Protein AF-A0A150G9S5-F1 (afdb_monomer)

Sequence (197 aa):
MSRWSVSALLDATRGWSPTMFAAVSNDWRLDKVARLLEARGPSFTVRCCGEWEPEYLQVLLPELDPGIVRRVLGALYFETDDKYLSPWDCRCILEAFRPRACTRLLRHFDAKEVARVMQAGPADDDDDEEGDEEAGIAGRGARNNDEDGEDEEDEDEEGDEDEEDSLDGFIVYGDEEEEEGEVGEEEEYSSEDDDDD

Secondary structure (DSSP, 8-state):
-----HHHHHHHHTT--HHHHHHHHTTS-HHHHHHHHHHH-HHHHHHHHTTS-HHHHHHHGGGS-HHHHHHHHIIIIIT-SS-SS-HHHHHHHHHTS-HHHHHHHHTTS-HHHHHHHHHPPP---------------------------------------------------------------------------

Radius of gyration: 29.48 Å; Cα contacts (8 Å, |Δi|>4): 117; chains: 1; bounding box: 90×74×71 Å

pLDDT: mean 77.43, std 20.95, range [39.38, 97.56]

Solvent-accessible surface area (backbone atoms only — not comparable to full-atom values): 13193 Å² total; per-residue (Å²): 129,85,83,77,50,69,68,59,49,49,64,74,45,63,90,55,50,40,66,59,44,37,74,66,49,70,85,49,61,60,77,56,52,30,55,51,35,60,76,65,28,55,76,49,35,41,54,23,54,75,70,50,60,65,74,59,47,43,63,44,45,69,67,39,60,64,74,45,38,37,53,34,49,29,62,34,34,79,73,36,91,74,53,75,48,53,47,38,52,53,31,57,33,43,68,71,41,58,70,74,55,37,53,62,55,50,69,85,52,61,68,69,60,50,51,49,21,75,67,42,58,80,84,73,87,72,80,74,78,81,84,88,76,76,85,88,77,92,79,90,77,90,81,87,79,91,77,89,79,81,86,83,87,83,87,80,76,90,83,76,88,85,78,87,86,75,80,86,82,84,81,77,75,80,88,80,82,88,80,90,79,77,86,80,79,88,80,82,85,79,79,82,87,81,90,82,136

Mean predicted aligned error: 17.34 Å

Nearest PDB structures (foldseek):
  5x9g-assembly1_A  TM=5.933E-01  e=8.525E-03  Thermus thermophilus HB8
  8gps-assembly1_A-2  TM=5.796E-01  e=2.268E-02  Chryseobacterium hispalense
  8gpv-assembly1_A-2  TM=5.014E-01  e=1.865E-02  Clostridiales bacterium
  6zqb-assembly1_UE  TM=3.802E-01  e=5.178E+00  Saccharomyces cerevisiae S288C

Foldseek 3Di:
DDDDDLVNVCVVCVPPALLRCLVPCLPPDLLSNQVSLVVVDQVSNLSNLLNDDLVSCLVNLLSHDLVSSLSNCCSQDQVDPNRNDDLQSVLSSLVSDDPVSSCVSCVPGDPVSVVSSVPDDPPPPPPVPDDPDDDDDDDDDDDDDDDDDDDDDDDDDDDDDDDDPDDDDPDDDDDDDDDDPDDDDDDPPDDDDDDDD

Organism: Gonium pectorale (NCBI:txid33097)

Structure (mmCIF, N/CA/C/O backbone):
data_AF-A0A150G9S5-F1
#
_entry.id   AF-A0A150G9S5-F1
#
loop_
_atom_site.group_PDB
_atom_site.id
_atom_site.type_symbol
_atom_site.label_atom_id
_atom_site.label_alt_id
_atom_site.label_comp_id
_atom_site.label_asym_id
_atom_site.label_entity_id
_atom_site.label_seq_id
_atom_site.pdbx_PDB_ins_code
_atom_site.Cartn_x
_atom_site.Cartn_y
_atom_site.Cartn_z
_atom_site.occupancy
_atom_site.B_iso_or_equiv
_atom_site.auth_seq_id
_atom_site.auth_comp_id
_atom_site.auth_asym_id
_atom_site.auth_atom_id
_atom_site.pdbx_PDB_model_num
ATOM 1 N N . MET A 1 1 ? -1.468 3.273 -29.247 1.00 48.84 1 MET A N 1
ATOM 2 C CA . MET A 1 1 ? -0.198 3.008 -28.537 1.00 48.84 1 MET A CA 1
ATOM 3 C C . MET A 1 1 ? -0.233 1.565 -28.073 1.00 48.84 1 MET A C 1
ATOM 5 O O . MET A 1 1 ? -1.202 1.188 -27.422 1.00 48.84 1 MET A O 1
ATOM 9 N N . SER A 1 2 ? 0.717 0.736 -28.509 1.00 53.06 2 SER A N 1
ATOM 10 C CA . SER A 1 2 ? 0.736 -0.699 -28.198 1.00 53.06 2 SER A CA 1
ATOM 11 C C . SER A 1 2 ? 0.629 -0.922 -26.690 1.00 53.06 2 SER A C 1
ATOM 13 O O . SER A 1 2 ? 1.283 -0.230 -25.915 1.00 53.06 2 SER A O 1
ATOM 15 N N . ARG A 1 3 ? -0.223 -1.855 -26.255 1.00 74.62 3 ARG A N 1
ATOM 16 C CA . ARG A 1 3 ? -0.317 -2.242 -24.844 1.00 74.62 3 ARG A CA 1
ATOM 17 C C . ARG A 1 3 ? 0.934 -3.047 -24.498 1.00 74.62 3 ARG A C 1
ATOM 19 O O . ARG A 1 3 ? 1.034 -4.201 -24.893 1.00 74.62 3 ARG A O 1
ATOM 26 N N . TRP A 1 4 ? 1.874 -2.447 -23.773 1.00 80.12 4 TRP A N 1
ATOM 27 C CA . TRP A 1 4 ? 3.019 -3.188 -23.239 1.00 80.12 4 TRP A CA 1
ATOM 28 C C . TRP A 1 4 ? 2.511 -4.222 -22.227 1.00 80.12 4 TRP A C 1
ATOM 30 O O . TRP A 1 4 ? 1.638 -3.895 -21.404 1.00 80.12 4 TRP A O 1
ATOM 40 N N . SER A 1 5 ? 3.011 -5.456 -22.334 1.00 87.81 5 SER A N 1
ATOM 41 C CA . SER A 1 5 ? 2.740 -6.527 -21.373 1.00 87.81 5 SER A CA 1
ATOM 42 C C . SER A 1 5 ? 3.401 -6.212 -20.028 1.00 87.81 5 SER A C 1
ATOM 44 O O . SER A 1 5 ? 4.323 -5.399 -19.959 1.00 87.81 5 SER A O 1
ATOM 46 N N . VAL A 1 6 ? 2.932 -6.852 -18.953 1.00 85.38 6 VAL A N 1
ATOM 47 C CA . VAL A 1 6 ? 3.540 -6.695 -17.620 1.00 85.38 6 VAL A CA 1
ATOM 48 C C . VAL A 1 6 ? 4.999 -7.155 -17.642 1.00 85.38 6 VAL A C 1
ATOM 50 O O . VAL A 1 6 ? 5.851 -6.437 -17.142 1.00 85.38 6 VAL A O 1
ATOM 53 N N . SER A 1 7 ? 5.311 -8.270 -18.310 1.00 90.00 7 SER A N 1
ATOM 54 C CA . SER A 1 7 ? 6.685 -8.775 -18.448 1.00 90.00 7 SER A CA 1
ATOM 55 C C . SER A 1 7 ? 7.617 -7.759 -19.116 1.00 90.00 7 SER A C 1
ATOM 57 O O . SER A 1 7 ? 8.674 -7.457 -18.579 1.00 90.00 7 SER A O 1
ATOM 59 N N . ALA A 1 8 ? 7.187 -7.143 -20.224 1.00 90.31 8 ALA A N 1
ATOM 60 C CA . ALA A 1 8 ? 7.990 -6.126 -20.905 1.00 90.31 8 ALA A CA 1
ATOM 61 C C . ALA A 1 8 ? 8.213 -4.876 -20.035 1.00 90.31 8 ALA A C 1
ATOM 63 O O . ALA A 1 8 ? 9.277 -4.265 -20.085 1.00 90.31 8 ALA A O 1
ATOM 64 N N . LEU A 1 9 ? 7.217 -4.493 -19.227 1.00 89.81 9 LEU A N 1
ATOM 65 C CA . LEU A 1 9 ? 7.348 -3.389 -18.274 1.00 89.81 9 LEU A CA 1
ATOM 66 C C . LEU A 1 9 ? 8.260 -3.751 -17.094 1.00 89.81 9 LEU A C 1
ATOM 68 O O . LEU A 1 9 ? 9.016 -2.895 -16.640 1.00 89.81 9 LEU A O 1
ATOM 72 N N . LEU A 1 10 ? 8.235 -4.995 -16.611 1.00 90.31 10 LEU A N 1
ATOM 73 C CA . LEU A 1 10 ? 9.157 -5.461 -15.570 1.00 90.31 10 LEU A CA 1
ATOM 74 C C . LEU A 1 10 ? 10.603 -5.411 -16.047 1.00 90.31 10 LEU A C 1
ATOM 76 O O . LEU A 1 10 ? 11.446 -4.876 -15.332 1.00 90.31 10 LEU A O 1
ATOM 80 N N . ASP A 1 11 ? 10.869 -5.886 -17.262 1.00 92.88 11 ASP A N 1
ATOM 81 C CA . ASP A 1 11 ? 12.207 -5.836 -17.849 1.00 92.88 11 ASP A CA 1
ATOM 82 C C . ASP A 1 11 ? 12.671 -4.391 -18.051 1.00 92.88 11 ASP A C 1
ATOM 84 O O . ASP A 1 11 ? 13.763 -4.020 -17.621 1.00 92.88 11 ASP A O 1
ATOM 88 N N . ALA A 1 12 ? 11.811 -3.539 -18.622 1.00 91.62 12 ALA A N 1
ATOM 89 C CA . ALA A 1 12 ? 12.126 -2.132 -18.864 1.00 91.62 12 ALA A CA 1
ATOM 90 C C . ALA A 1 12 ? 12.385 -1.345 -17.571 1.00 91.62 12 ALA A C 1
ATOM 92 O O . ALA A 1 12 ? 13.211 -0.434 -17.547 1.00 91.62 12 ALA A O 1
ATOM 93 N N . THR A 1 13 ? 11.693 -1.700 -16.489 1.00 93.94 13 THR A N 1
ATOM 94 C CA . THR A 1 13 ? 11.864 -1.042 -15.192 1.00 93.94 13 THR A CA 1
ATOM 95 C C . THR A 1 13 ? 12.909 -1.732 -14.326 1.00 93.94 13 THR A C 1
ATOM 97 O O . THR A 1 13 ? 13.148 -1.258 -13.219 1.00 93.94 13 THR A O 1
ATOM 100 N N . ARG A 1 14 ? 13.521 -2.859 -14.735 1.00 92.38 14 ARG A N 1
ATOM 101 C CA . ARG A 1 14 ? 14.276 -3.768 -13.841 1.00 92.38 14 ARG A CA 1
ATOM 102 C C . ARG A 1 14 ? 15.299 -3.050 -12.959 1.00 92.38 14 ARG A C 1
ATOM 104 O O . ARG A 1 14 ? 15.369 -3.350 -11.770 1.00 92.38 14 ARG A O 1
ATOM 111 N N . GLY A 1 15 ? 16.016 -2.077 -13.519 1.00 93.12 15 GLY A N 1
ATOM 112 C CA . GLY A 1 15 ? 17.026 -1.273 -12.820 1.00 93.12 15 GLY A CA 1
ATOM 113 C C . GLY A 1 15 ? 16.515 -0.020 -12.097 1.00 93.12 15 GLY A C 1
ATOM 114 O O . GLY A 1 15 ? 17.326 0.744 -11.586 1.00 93.12 15 GLY A O 1
ATOM 115 N N . TRP A 1 16 ? 15.208 0.239 -12.076 1.00 96.81 16 TRP A N 1
ATOM 116 C CA . TRP A 1 16 ? 14.644 1.425 -11.434 1.00 96.81 16 TRP A CA 1
ATOM 117 C C . TRP A 1 16 ? 14.637 1.271 -9.915 1.00 96.81 16 TRP A C 1
ATOM 119 O O . TRP A 1 16 ? 14.306 0.209 -9.380 1.00 96.81 16 TRP A O 1
ATOM 129 N N . SER A 1 17 ? 14.973 2.355 -9.218 1.00 96.56 17 SER A N 1
ATOM 130 C CA . SER A 1 17 ? 14.776 2.451 -7.773 1.00 96.56 17 SER A CA 1
ATOM 131 C C . SER A 1 17 ? 13.282 2.587 -7.434 1.00 96.56 17 SER A C 1
ATOM 133 O O . SER A 1 17 ? 12.502 2.998 -8.298 1.00 96.56 17 SER A O 1
ATOM 135 N N . PRO A 1 18 ? 12.871 2.295 -6.184 1.00 96.69 18 PRO A N 1
ATOM 136 C CA . PRO A 1 18 ? 11.498 2.523 -5.734 1.00 96.69 18 PRO A CA 1
ATOM 137 C C . PRO A 1 18 ? 11.023 3.964 -5.961 1.00 96.69 18 PRO A C 1
ATOM 139 O O . PRO A 1 18 ? 9.970 4.167 -6.549 1.00 96.69 18 PRO A O 1
ATOM 142 N N . THR A 1 19 ? 11.840 4.959 -5.607 1.00 96.75 19 THR A N 1
ATOM 143 C CA . THR A 1 19 ? 11.525 6.385 -5.791 1.00 96.75 19 THR A CA 1
ATOM 144 C C . THR A 1 19 ? 11.355 6.757 -7.268 1.00 96.75 19 THR A C 1
ATOM 146 O O . THR A 1 19 ? 10.402 7.438 -7.635 1.00 96.75 19 THR A O 1
ATOM 149 N N . MET A 1 20 ? 12.240 6.274 -8.153 1.00 96.81 20 MET A N 1
ATOM 150 C CA . MET A 1 20 ? 12.104 6.512 -9.598 1.00 96.81 20 MET A CA 1
ATOM 151 C C . MET A 1 20 ? 10.840 5.851 -10.152 1.00 96.81 20 MET A C 1
ATOM 153 O O . MET A 1 20 ? 10.135 6.452 -10.959 1.00 96.81 20 MET A O 1
ATOM 157 N N . PHE A 1 21 ? 10.552 4.620 -9.724 1.00 97.12 21 PHE A N 1
ATOM 158 C CA . PHE A 1 21 ? 9.334 3.925 -10.115 1.00 97.12 21 PHE A CA 1
ATOM 159 C C . PHE A 1 21 ? 8.096 4.692 -9.662 1.00 97.12 21 PHE A C 1
ATOM 161 O O . PHE A 1 21 ? 7.247 4.980 -10.500 1.00 97.12 21 PHE A O 1
ATOM 168 N N . ALA A 1 22 ? 8.045 5.099 -8.394 1.00 95.81 22 ALA A N 1
ATOM 169 C CA . ALA A 1 22 ? 6.935 5.851 -7.831 1.00 95.81 22 ALA A CA 1
ATOM 170 C C . ALA A 1 22 ? 6.664 7.154 -8.592 1.00 95.81 22 ALA A C 1
ATOM 172 O O . ALA A 1 22 ? 5.528 7.402 -9.001 1.00 95.81 22 ALA A O 1
ATOM 173 N N . ALA A 1 23 ? 7.713 7.928 -8.875 1.00 95.19 23 ALA A N 1
ATOM 174 C CA . ALA A 1 23 ? 7.598 9.187 -9.603 1.00 95.19 23 ALA A CA 1
ATOM 175 C C . ALA A 1 23 ? 7.036 9.017 -11.026 1.00 95.19 23 ALA A C 1
ATOM 177 O O . ALA A 1 23 ? 6.304 9.874 -11.511 1.00 95.19 23 ALA A O 1
ATOM 178 N N . VAL A 1 24 ? 7.378 7.922 -11.713 1.00 94.31 24 VAL A N 1
ATOM 179 C CA . VAL A 1 24 ? 7.009 7.721 -13.125 1.00 94.31 24 VAL A CA 1
ATOM 180 C C . VAL A 1 24 ? 5.707 6.936 -13.288 1.00 94.31 24 VAL A C 1
ATOM 182 O O . VAL A 1 24 ? 4.992 7.130 -14.273 1.00 94.31 24 VAL A O 1
ATOM 185 N N . SER A 1 25 ? 5.389 6.032 -12.362 1.00 93.19 25 SER A N 1
ATOM 186 C CA . SER A 1 25 ? 4.231 5.147 -12.490 1.00 93.19 25 SER A CA 1
ATOM 187 C C . SER A 1 25 ? 2.925 5.749 -11.975 1.00 93.19 25 SER A C 1
ATOM 189 O O . SER A 1 25 ? 1.898 5.087 -12.088 1.00 93.19 25 SER A O 1
ATOM 191 N N . ASN A 1 26 ? 2.944 6.964 -11.418 1.00 87.94 26 ASN A N 1
ATOM 192 C CA . ASN A 1 26 ? 1.752 7.613 -10.860 1.00 87.94 26 ASN A CA 1
ATOM 193 C C . ASN A 1 26 ? 0.644 7.818 -11.918 1.00 87.94 26 ASN A C 1
ATOM 195 O O . ASN A 1 26 ? -0.538 7.656 -11.642 1.00 87.94 26 ASN A O 1
ATOM 199 N N . ASP A 1 27 ? 1.036 8.062 -13.173 1.00 88.38 27 ASP A N 1
ATOM 200 C CA . ASP A 1 27 ? 0.107 8.243 -14.301 1.00 88.38 27 ASP A CA 1
ATOM 201 C C . ASP A 1 27 ? -0.250 6.930 -15.025 1.00 88.38 27 ASP A C 1
ATOM 203 O O . ASP A 1 27 ? -0.893 6.925 -16.084 1.00 88.38 27 ASP A O 1
ATOM 207 N N . TRP A 1 28 ? 0.229 5.784 -14.534 1.00 92.69 28 TRP A N 1
ATOM 208 C CA . TRP A 1 28 ? -0.018 4.498 -15.179 1.00 92.69 28 TRP A CA 1
ATOM 209 C C . TRP A 1 28 ? -1.362 3.922 -14.734 1.00 92.69 28 TRP A C 1
ATOM 211 O O . TRP A 1 28 ? -1.953 4.305 -13.732 1.00 92.69 28 TRP A O 1
ATOM 221 N N . ARG A 1 29 ? -1.877 2.951 -15.495 1.00 92.25 29 ARG A N 1
ATOM 222 C CA . ARG A 1 29 ? -3.107 2.260 -15.088 1.00 92.25 29 ARG A CA 1
ATOM 223 C C . ARG A 1 29 ? -2.850 1.457 -13.809 1.00 92.25 29 ARG A C 1
ATOM 225 O O . ARG A 1 29 ? -1.930 0.636 -13.800 1.00 92.25 29 ARG A O 1
ATOM 232 N N . LEU A 1 30 ? -3.707 1.640 -12.804 1.00 93.12 30 LEU A N 1
ATOM 233 C CA . LEU A 1 30 ? -3.612 0.995 -11.488 1.00 93.12 30 LEU A CA 1
ATOM 234 C C . LEU A 1 30 ? -3.436 -0.526 -11.576 1.00 93.12 30 LEU A C 1
ATOM 236 O O . LEU A 1 30 ? -2.516 -1.063 -10.972 1.00 93.12 30 LEU A O 1
ATOM 240 N N . ASP A 1 31 ? -4.214 -1.203 -12.431 1.00 93.25 31 ASP A N 1
ATOM 241 C CA . ASP A 1 31 ? -4.128 -2.659 -12.646 1.00 93.25 31 ASP A CA 1
ATOM 242 C C . ASP A 1 31 ? -2.728 -3.126 -13.074 1.00 93.25 31 ASP A C 1
ATOM 244 O O . ASP A 1 31 ? -2.297 -4.238 -12.766 1.00 93.25 31 ASP A O 1
ATOM 248 N N . LYS A 1 32 ? -2.001 -2.283 -13.812 1.00 92.62 32 LYS A N 1
ATOM 249 C CA . LYS A 1 32 ? -0.621 -2.569 -14.205 1.00 92.62 32 LYS A CA 1
ATOM 250 C C . LYS A 1 32 ? 0.354 -2.261 -13.084 1.00 92.62 32 LYS A C 1
ATOM 252 O O . LYS A 1 32 ? 1.262 -3.057 -12.875 1.00 92.62 32 LYS A O 1
ATOM 257 N N . VAL A 1 33 ? 0.184 -1.131 -12.401 1.00 95.75 33 VAL A N 1
ATOM 258 C CA . VAL A 1 33 ? 1.045 -0.743 -11.277 1.00 95.75 33 VAL A CA 1
ATOM 259 C C . VAL A 1 33 ? 0.983 -1.811 -10.190 1.00 95.75 33 VAL A C 1
ATOM 261 O O . VAL A 1 33 ? 2.030 -2.319 -9.801 1.00 95.75 33 VAL A O 1
ATOM 264 N N . ALA A 1 34 ? -0.218 -2.246 -9.807 1.00 95.94 34 ALA A N 1
ATOM 265 C CA . ALA A 1 34 ? -0.435 -3.298 -8.820 1.00 95.94 34 ALA A CA 1
ATOM 266 C C . ALA A 1 34 ? 0.338 -4.583 -9.161 1.00 95.94 34 ALA A C 1
ATOM 268 O O . ALA A 1 34 ? 1.186 -5.029 -8.392 1.00 95.94 34 ALA A O 1
ATOM 269 N N . ARG A 1 35 ? 0.163 -5.108 -10.380 1.00 95.00 35 ARG A N 1
ATOM 270 C CA . ARG A 1 35 ? 0.878 -6.313 -10.844 1.00 95.00 35 ARG A CA 1
ATOM 271 C C . ARG A 1 35 ? 2.396 -6.152 -10.876 1.00 95.00 35 ARG A C 1
ATOM 273 O O . ARG A 1 35 ? 3.126 -7.116 -10.657 1.00 95.00 35 ARG A O 1
ATOM 280 N N . LEU A 1 36 ? 2.887 -4.957 -11.208 1.00 95.62 36 LEU A N 1
ATOM 281 C CA . LEU A 1 36 ? 4.322 -4.676 -11.210 1.00 95.62 36 LEU A CA 1
ATOM 282 C C . LEU A 1 36 ? 4.879 -4.665 -9.786 1.00 95.62 36 LEU A C 1
ATOM 284 O O . LEU A 1 36 ? 5.926 -5.259 -9.549 1.00 95.62 36 LEU A O 1
ATOM 288 N N . LEU A 1 37 ? 4.172 -4.036 -8.848 1.00 96.69 37 LEU A N 1
ATOM 289 C CA . LEU A 1 37 ? 4.537 -4.012 -7.434 1.00 96.69 37 LEU A CA 1
ATOM 290 C C . LEU A 1 37 ? 4.551 -5.424 -6.838 1.00 96.69 37 LEU A C 1
ATOM 292 O O . LEU A 1 37 ? 5.543 -5.822 -6.228 1.00 96.69 37 LEU A O 1
ATOM 296 N N . GLU A 1 38 ? 3.520 -6.223 -7.115 1.00 95.31 38 GLU A N 1
ATOM 297 C CA . GLU A 1 38 ? 3.442 -7.629 -6.703 1.00 95.31 38 GLU A CA 1
ATOM 298 C C . GLU A 1 38 ? 4.631 -8.449 -7.209 1.00 95.31 38 GLU A C 1
ATOM 300 O O . GLU A 1 38 ? 5.280 -9.150 -6.432 1.00 95.31 38 GLU A O 1
ATOM 305 N N . ALA A 1 39 ? 4.974 -8.309 -8.492 1.00 94.62 39 ALA A N 1
ATOM 306 C CA . ALA A 1 39 ? 6.101 -9.018 -9.089 1.00 94.62 39 ALA A CA 1
ATOM 307 C C . ALA A 1 39 ? 7.468 -8.553 -8.551 1.00 94.62 39 ALA A C 1
ATOM 309 O O . ALA A 1 39 ? 8.420 -9.332 -8.525 1.00 94.62 39 ALA A O 1
ATOM 310 N N . ARG A 1 40 ? 7.586 -7.294 -8.111 1.00 94.50 40 ARG A N 1
ATOM 311 C CA . ARG A 1 40 ? 8.791 -6.763 -7.446 1.00 94.50 40 ARG A CA 1
ATOM 312 C C . ARG A 1 40 ? 8.894 -7.159 -5.984 1.00 94.50 40 ARG A C 1
ATOM 314 O O . ARG A 1 40 ? 9.982 -7.124 -5.407 1.00 94.50 40 ARG A O 1
ATOM 321 N N . GLY A 1 41 ? 7.769 -7.533 -5.400 1.00 94.50 41 GLY A N 1
ATOM 322 C CA . GLY A 1 41 ? 7.669 -8.019 -4.048 1.00 94.50 41 GLY A CA 1
ATOM 323 C C . GLY A 1 41 ? 7.480 -6.923 -2.997 1.00 94.50 41 GLY A C 1
ATOM 324 O O . GLY A 1 41 ? 7.494 -5.715 -3.276 1.00 94.50 41 GLY A O 1
ATOM 325 N N . PRO A 1 42 ? 7.297 -7.344 -1.736 1.00 94.94 42 PRO A N 1
ATOM 326 C CA . PRO A 1 42 ? 6.712 -6.476 -0.722 1.00 94.94 42 PRO A CA 1
ATOM 327 C C . PRO A 1 42 ? 7.643 -5.348 -0.262 1.00 94.94 42 PRO A C 1
ATOM 329 O O . PRO A 1 42 ? 7.187 -4.232 -0.050 1.00 94.94 42 PRO A O 1
ATOM 332 N N . SER A 1 43 ? 8.952 -5.599 -0.148 1.00 95.94 43 SER A N 1
ATOM 333 C CA . SER A 1 43 ? 9.918 -4.580 0.296 1.00 95.94 43 SER A CA 1
ATOM 334 C C . SER A 1 43 ? 10.065 -3.431 -0.702 1.00 95.94 43 SER A C 1
ATOM 336 O O . SER A 1 43 ? 10.220 -2.281 -0.299 1.00 95.94 43 SER A O 1
ATOM 338 N N . PHE A 1 44 ? 10.008 -3.734 -2.002 1.00 97.06 44 PHE A N 1
ATOM 339 C CA . PHE A 1 44 ? 9.996 -2.713 -3.049 1.00 97.06 44 PHE A CA 1
ATOM 340 C C . PHE A 1 44 ? 8.686 -1.921 -3.010 1.00 97.06 44 PHE A C 1
ATOM 342 O O . PHE A 1 44 ? 8.705 -0.694 -3.079 1.00 97.06 44 PHE A O 1
ATOM 349 N N . THR A 1 45 ? 7.569 -2.629 -2.829 1.00 97.56 45 THR A N 1
ATOM 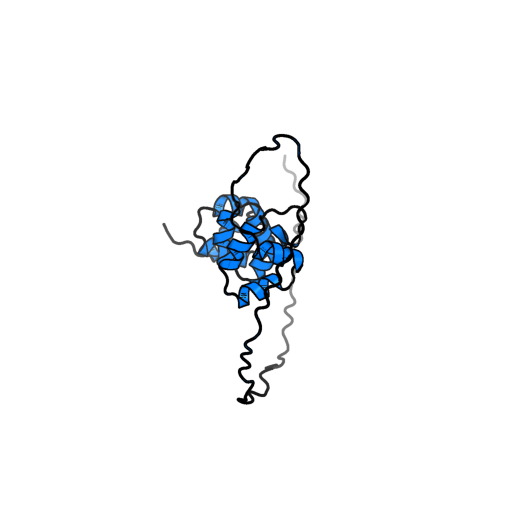350 C CA . THR A 1 45 ? 6.230 -2.036 -2.781 1.00 97.56 45 THR A CA 1
ATOM 351 C C . THR A 1 45 ? 6.078 -1.043 -1.638 1.00 97.56 45 THR A C 1
ATOM 353 O O . THR A 1 45 ? 5.698 0.092 -1.885 1.00 97.56 45 THR A O 1
ATOM 356 N N . VAL A 1 46 ? 6.464 -1.426 -0.418 1.00 97.25 46 VAL A N 1
ATOM 357 C CA . VAL A 1 46 ? 6.429 -0.543 0.760 1.00 97.25 46 VAL A CA 1
ATOM 358 C C . VAL A 1 46 ? 7.167 0.771 0.498 1.00 97.25 46 VAL A C 1
ATOM 360 O O . VAL A 1 46 ? 6.639 1.839 0.787 1.00 97.25 46 VAL A O 1
ATOM 363 N N . ARG A 1 47 ? 8.365 0.701 -0.096 1.00 96.81 47 ARG A N 1
ATOM 364 C CA . ARG A 1 47 ? 9.155 1.897 -0.411 1.00 96.81 47 ARG A CA 1
ATOM 365 C C . ARG A 1 47 ? 8.502 2.771 -1.474 1.00 96.81 47 ARG A C 1
ATOM 367 O O . ARG A 1 47 ? 8.590 3.978 -1.356 1.00 96.81 47 ARG A O 1
ATOM 374 N N . CYS A 1 48 ? 7.862 2.185 -2.486 1.00 96.94 48 CYS A N 1
ATOM 375 C CA . CYS A 1 48 ? 7.118 2.973 -3.474 1.00 96.94 48 CYS A CA 1
ATOM 376 C C . CYS A 1 48 ? 5.898 3.643 -2.840 1.00 96.94 48 CYS A C 1
ATOM 378 O O . CYS A 1 48 ? 5.636 4.806 -3.109 1.00 96.94 48 CYS A O 1
ATOM 380 N N . CYS A 1 49 ? 5.173 2.922 -1.981 1.00 96.81 49 CYS A N 1
ATOM 381 C CA . CYS A 1 49 ? 3.997 3.463 -1.314 1.00 96.81 49 CYS A CA 1
ATOM 382 C C . CYS A 1 49 ? 4.335 4.634 -0.386 1.00 96.81 49 CYS A C 1
ATOM 384 O O . CYS A 1 49 ? 3.534 5.548 -0.294 1.00 96.81 49 CYS A O 1
ATOM 386 N N . GLY A 1 50 ? 5.517 4.656 0.235 1.00 95.69 50 GLY A N 1
ATOM 387 C CA . GLY A 1 5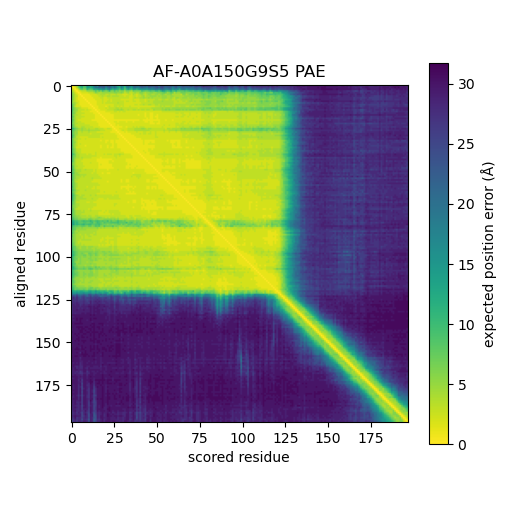0 ? 5.973 5.808 1.025 1.00 95.69 50 GLY A CA 1
ATOM 388 C C . GLY A 1 50 ? 6.302 7.071 0.212 1.00 95.69 50 GLY A C 1
ATOM 389 O O . GLY A 1 50 ? 6.651 8.085 0.804 1.00 95.69 50 GLY A O 1
ATOM 390 N N . GLU A 1 51 ? 6.226 7.016 -1.120 1.00 96.25 51 GLU A N 1
ATOM 391 C CA . GLU A 1 51 ? 6.503 8.143 -2.025 1.00 96.25 51 GLU A CA 1
ATOM 392 C C . GLU A 1 51 ? 5.219 8.694 -2.677 1.00 96.25 51 GLU A C 1
ATOM 394 O O . GLU A 1 51 ? 5.280 9.680 -3.411 1.00 96.25 51 GLU A O 1
ATOM 399 N N . TRP A 1 52 ? 4.066 8.046 -2.471 1.00 96.31 52 TRP A N 1
ATOM 400 C CA . TRP A 1 52 ? 2.790 8.439 -3.074 1.00 96.31 52 TRP A CA 1
ATOM 401 C C . TRP A 1 52 ? 1.821 8.988 -2.046 1.00 96.31 52 TRP A C 1
ATOM 403 O O . TRP A 1 52 ? 1.651 8.392 -0.989 1.00 96.31 52 TRP A O 1
ATOM 413 N N . GLU A 1 53 ? 1.095 10.029 -2.449 1.00 94.75 53 GLU A N 1
ATOM 414 C CA . GLU A 1 53 ? 0.049 10.653 -1.642 1.00 94.75 53 GLU A CA 1
ATOM 415 C C . GLU A 1 53 ? -0.960 9.625 -1.085 1.00 94.75 53 GLU A C 1
ATOM 417 O O . GLU A 1 53 ? -1.344 8.685 -1.805 1.00 94.75 53 GLU A O 1
ATOM 422 N N . PRO A 1 54 ? -1.428 9.796 0.166 1.00 94.62 54 PRO A N 1
ATOM 423 C CA . PRO A 1 54 ? -2.375 8.885 0.805 1.00 94.62 54 PRO A CA 1
ATOM 424 C C . PRO A 1 54 ? -3.622 8.592 -0.038 1.00 94.62 54 PRO A C 1
ATOM 426 O O . PRO A 1 54 ? -4.060 7.443 -0.104 1.00 94.62 54 PRO A O 1
ATOM 429 N N . GLU A 1 55 ? -4.156 9.577 -0.762 1.00 94.62 55 GLU A N 1
ATOM 430 C CA . GLU A 1 55 ? -5.333 9.417 -1.621 1.00 94.62 55 GLU A CA 1
ATOM 431 C C . GLU A 1 55 ? -5.081 8.428 -2.761 1.00 94.62 55 GLU A C 1
ATOM 433 O O . GLU A 1 55 ? -5.964 7.651 -3.127 1.00 94.62 55 GLU A O 1
ATOM 438 N N . TYR A 1 56 ? -3.867 8.410 -3.315 1.00 95.62 56 TYR A N 1
ATOM 439 C CA . TYR A 1 56 ? -3.503 7.424 -4.328 1.00 95.62 56 TYR A CA 1
ATOM 440 C C . TYR A 1 56 ? -3.418 6.020 -3.717 1.00 95.62 56 TYR A C 1
ATOM 442 O O . TYR A 1 56 ? -3.881 5.046 -4.319 1.00 95.62 56 TYR A O 1
ATOM 450 N N . LEU A 1 57 ? -2.895 5.905 -2.492 1.00 96.50 57 LEU A N 1
ATOM 451 C CA . LEU A 1 57 ? -2.816 4.635 -1.765 1.00 96.50 57 LEU A CA 1
ATOM 452 C C . LEU A 1 57 ? -4.198 4.065 -1.428 1.00 96.50 57 LEU A C 1
ATOM 454 O O . LEU A 1 57 ? -4.381 2.850 -1.524 1.00 96.50 57 LEU A O 1
ATOM 458 N N . GLN A 1 58 ? -5.180 4.915 -1.112 1.00 95.38 58 GLN A N 1
ATOM 459 C CA . GLN A 1 58 ? -6.568 4.498 -0.877 1.00 95.38 58 GLN A CA 1
ATOM 460 C C . GLN A 1 58 ? -7.168 3.749 -2.074 1.00 95.38 58 GLN A C 1
ATOM 462 O O . GLN A 1 58 ? -7.952 2.820 -1.886 1.00 95.38 58 GLN A O 1
ATOM 467 N N . VAL A 1 59 ? -6.770 4.103 -3.299 1.00 95.81 59 VAL A N 1
ATOM 468 C CA . VAL A 1 59 ? -7.263 3.455 -4.525 1.00 95.81 59 VAL A CA 1
ATOM 469 C C . VAL A 1 59 ? -6.351 2.313 -4.980 1.00 95.81 59 VAL A C 1
ATOM 471 O O . VAL A 1 59 ? -6.834 1.315 -5.510 1.00 95.81 59 VAL A O 1
ATOM 474 N N . LEU A 1 60 ? -5.036 2.423 -4.775 1.00 96.81 60 LEU A N 1
ATOM 475 C CA . LEU A 1 60 ? -4.072 1.415 -5.219 1.00 96.81 60 LEU A CA 1
ATOM 476 C C . LEU A 1 60 ? -4.051 0.169 -4.327 1.00 96.81 60 LEU A C 1
ATOM 478 O O . LEU A 1 60 ? -4.000 -0.945 -4.842 1.00 96.81 60 LEU A O 1
ATOM 482 N N . LEU A 1 61 ? -4.022 0.330 -3.001 1.00 96.38 61 LEU A N 1
ATOM 483 C CA . LEU A 1 61 ? -3.837 -0.800 -2.085 1.00 96.38 61 LEU A CA 1
ATOM 484 C C . LEU A 1 61 ? -4.941 -1.866 -2.194 1.00 96.38 61 LEU A C 1
ATOM 486 O O . LEU A 1 61 ? -4.600 -3.046 -2.125 1.00 96.38 61 LEU A O 1
ATOM 490 N N . PRO A 1 62 ? -6.222 -1.525 -2.433 1.00 95.81 62 PRO A N 1
ATOM 491 C CA . PRO A 1 62 ? -7.263 -2.523 -2.693 1.00 95.81 62 PRO A CA 1
ATOM 492 C C . PRO A 1 62 ? -7.027 -3.407 -3.929 1.00 95.81 62 PRO A C 1
ATOM 494 O O . PRO A 1 62 ? -7.591 -4.496 -4.007 1.00 95.81 62 PRO A O 1
ATOM 497 N N . GLU A 1 63 ? -6.188 -2.971 -4.875 1.00 95.81 63 GLU A N 1
ATOM 498 C CA . GLU A 1 63 ? -5.834 -3.731 -6.084 1.00 95.81 63 GLU A CA 1
ATOM 499 C C . GLU A 1 63 ? -4.661 -4.705 -5.867 1.00 95.81 63 GLU A C 1
ATOM 501 O O . GLU A 1 63 ? -4.336 -5.477 -6.770 1.00 95.81 63 GLU A O 1
ATOM 506 N N . LEU A 1 64 ? -4.007 -4.667 -4.701 1.00 96.00 64 LEU A N 1
ATOM 507 C CA . LEU A 1 64 ? -2.869 -5.523 -4.360 1.00 96.00 64 LEU A CA 1
ATOM 508 C C . LEU A 1 64 ? -3.292 -6.777 -3.585 1.00 96.00 64 LEU A C 1
ATOM 510 O O . LEU A 1 64 ? -4.298 -6.798 -2.872 1.00 96.00 64 LEU A O 1
ATOM 514 N N . ASP A 1 65 ? -2.439 -7.801 -3.627 1.00 94.12 65 ASP A N 1
ATOM 515 C CA . ASP A 1 65 ? -2.537 -8.953 -2.733 1.00 94.12 65 ASP A CA 1
ATOM 516 C C . ASP A 1 65 ? -2.639 -8.525 -1.245 1.00 94.12 65 ASP A C 1
ATOM 518 O O . ASP A 1 65 ? -1.798 -7.757 -0.756 1.00 94.12 65 ASP A O 1
ATOM 522 N N . PRO A 1 66 ? -3.605 -9.064 -0.470 1.00 93.69 66 PRO A N 1
ATOM 523 C CA . PRO A 1 66 ? -3.788 -8.716 0.941 1.00 93.69 66 PRO A CA 1
ATOM 524 C C . PRO A 1 66 ? -2.535 -8.906 1.809 1.00 93.69 66 PRO A C 1
ATOM 526 O O . PRO A 1 66 ? -2.331 -8.189 2.790 1.00 93.69 66 PRO A O 1
ATOM 529 N N . GLY A 1 67 ? -1.671 -9.865 1.473 1.00 94.56 67 GLY A N 1
ATOM 530 C CA . GLY A 1 67 ? -0.408 -10.078 2.168 1.00 94.56 67 GLY A CA 1
ATOM 531 C C . GLY A 1 67 ? 0.558 -8.904 2.005 1.00 94.56 67 GLY A C 1
ATOM 532 O O . GLY A 1 67 ? 1.256 -8.564 2.963 1.00 94.56 67 GLY A O 1
ATOM 533 N N . ILE A 1 68 ? 0.575 -8.265 0.833 1.00 96.25 68 ILE A N 1
ATOM 534 C CA . ILE A 1 68 ? 1.360 -7.053 0.565 1.00 96.25 68 ILE A CA 1
ATOM 535 C C . ILE A 1 68 ? 0.722 -5.850 1.245 1.00 96.25 68 ILE A C 1
ATOM 537 O O . ILE A 1 68 ? 1.429 -5.123 1.941 1.00 96.25 68 ILE A O 1
ATOM 541 N N . VAL A 1 69 ? -0.599 -5.687 1.127 1.00 96.69 69 VAL A N 1
ATOM 542 C 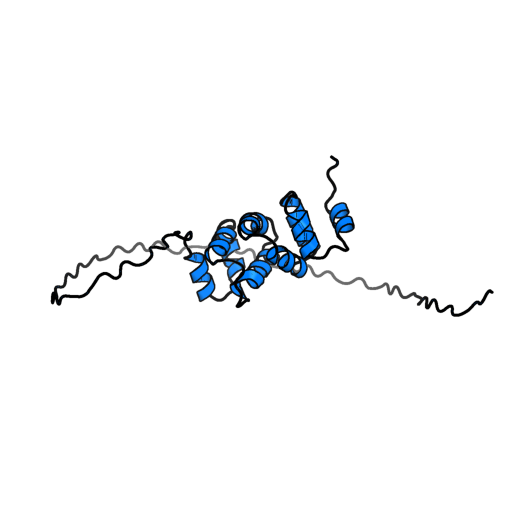CA . VAL A 1 69 ? -1.346 -4.592 1.773 1.00 96.69 69 VAL A CA 1
ATOM 543 C C . VAL A 1 69 ? -1.063 -4.548 3.267 1.00 96.69 69 VAL A C 1
ATOM 545 O O . VAL A 1 69 ? -0.728 -3.494 3.798 1.00 96.69 69 VAL A O 1
ATOM 548 N N . ARG A 1 70 ? -1.092 -5.703 3.942 1.00 96.19 70 ARG A N 1
ATOM 549 C CA . ARG A 1 70 ? -0.735 -5.788 5.362 1.00 96.19 70 ARG A CA 1
ATOM 550 C C . ARG A 1 70 ? 0.673 -5.260 5.633 1.00 96.19 70 ARG A C 1
ATOM 552 O O . ARG A 1 70 ? 0.861 -4.518 6.586 1.00 96.19 70 ARG A O 1
ATOM 559 N N . ARG A 1 71 ? 1.671 -5.615 4.817 1.00 96.56 71 ARG A N 1
ATOM 560 C CA . ARG A 1 71 ? 3.043 -5.114 5.020 1.00 96.56 71 ARG A CA 1
ATOM 561 C C . ARG A 1 71 ? 3.150 -3.612 4.783 1.00 96.56 71 ARG A C 1
ATOM 563 O O . ARG A 1 71 ? 3.908 -2.959 5.489 1.00 96.56 71 ARG A O 1
ATOM 570 N N . VAL A 1 72 ? 2.400 -3.076 3.823 1.00 96.81 72 VAL A N 1
ATOM 571 C CA . VAL A 1 72 ? 2.351 -1.632 3.568 1.00 96.81 72 VAL A CA 1
ATOM 572 C C . VAL A 1 72 ? 1.703 -0.896 4.737 1.00 96.81 72 VAL A C 1
ATOM 574 O O . VAL A 1 72 ? 2.314 0.021 5.270 1.00 96.81 72 VAL A O 1
ATOM 577 N N . LEU A 1 73 ? 0.532 -1.337 5.202 1.00 96.56 73 LEU A N 1
ATOM 578 C CA . LEU A 1 73 ? -0.134 -0.745 6.369 1.00 96.56 73 LEU A CA 1
ATOM 579 C C . LEU A 1 73 ? 0.724 -0.841 7.638 1.00 96.56 73 LEU A C 1
ATOM 581 O O . LEU A 1 73 ? 0.764 0.102 8.422 1.00 96.56 73 LEU A O 1
ATOM 585 N N . GLY A 1 74 ? 1.438 -1.955 7.824 1.00 96.19 74 GLY A N 1
ATOM 586 C CA . GLY A 1 74 ? 2.426 -2.101 8.892 1.00 96.19 74 GLY A CA 1
ATOM 587 C C . GLY A 1 74 ? 3.502 -1.023 8.803 1.00 96.19 74 GLY A C 1
ATOM 588 O O . GLY A 1 74 ? 3.649 -0.212 9.708 1.00 96.19 74 GLY A O 1
ATOM 589 N N . ALA A 1 75 ? 4.199 -0.952 7.672 1.00 95.81 75 ALA A N 1
ATOM 590 C CA . ALA A 1 75 ? 5.332 -0.050 7.507 1.00 95.81 75 ALA A CA 1
ATOM 591 C C . ALA A 1 75 ? 4.967 1.445 7.481 1.00 95.81 75 ALA A C 1
ATOM 593 O O . ALA A 1 75 ? 5.781 2.261 7.897 1.00 95.81 75 ALA A O 1
ATOM 594 N N . LEU A 1 76 ? 3.783 1.808 6.978 1.00 95.75 76 LEU A N 1
ATOM 595 C CA . LEU A 1 76 ? 3.356 3.207 6.844 1.00 95.75 76 LEU A CA 1
ATOM 596 C C . LEU A 1 76 ? 2.522 3.706 8.028 1.00 95.75 76 LEU A C 1
ATOM 598 O O . LEU A 1 76 ? 2.345 4.915 8.181 1.00 95.75 76 LEU A O 1
ATOM 602 N N . TYR A 1 77 ? 2.005 2.796 8.857 1.00 95.50 77 TYR A N 1
ATOM 603 C CA . TYR A 1 77 ? 1.217 3.147 10.031 1.00 95.50 77 TYR A CA 1
ATOM 604 C C . TYR A 1 77 ? 1.553 2.273 11.240 1.00 95.50 77 TYR A C 1
ATOM 606 O O . TYR A 1 77 ? 2.200 2.755 12.156 1.00 95.50 77 TYR A O 1
ATOM 614 N N . PHE A 1 78 ? 1.147 1.005 11.293 1.00 93.12 78 PHE A N 1
ATOM 615 C CA . PHE A 1 78 ? 1.083 0.250 12.562 1.00 93.12 78 PHE A CA 1
ATOM 616 C C . PHE A 1 78 ? 2.437 -0.072 13.229 1.00 93.12 78 PHE A C 1
ATOM 618 O O . PHE A 1 78 ? 2.501 -0.265 14.435 1.00 93.12 78 PHE A O 1
ATOM 625 N N . GLU A 1 79 ? 3.531 -0.143 12.476 1.00 92.62 79 GLU A N 1
ATOM 626 C CA . GLU A 1 79 ? 4.847 -0.586 12.973 1.00 92.62 79 GLU A CA 1
ATOM 627 C C . GLU A 1 79 ? 5.890 0.544 13.009 1.00 92.62 79 GLU A C 1
ATOM 629 O O . GLU A 1 79 ? 7.037 0.313 13.388 1.00 92.62 79 GLU A O 1
ATOM 634 N N . THR A 1 80 ? 5.508 1.763 12.617 1.00 90.12 80 THR A N 1
ATOM 635 C CA . THR A 1 80 ? 6.379 2.949 12.607 1.00 90.12 80 THR A CA 1
ATOM 636 C C . THR A 1 80 ? 5.917 3.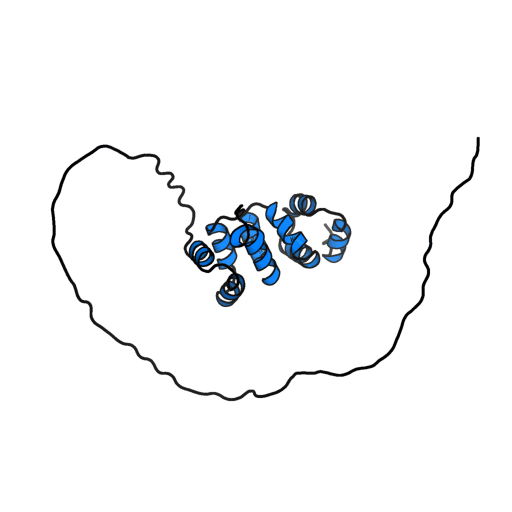980 13.635 1.00 90.12 80 THR A C 1
ATOM 638 O O . THR A 1 80 ? 4.722 4.098 13.912 1.00 90.12 80 THR A O 1
ATOM 641 N N . ASP A 1 81 ? 6.856 4.736 14.201 1.00 86.75 81 ASP A N 1
ATOM 642 C CA . ASP A 1 81 ? 6.547 5.914 15.020 1.00 86.75 81 ASP A CA 1
ATOM 643 C C . ASP A 1 81 ? 6.221 7.133 14.141 1.00 86.75 81 ASP A C 1
ATOM 645 O O . ASP A 1 81 ? 5.392 7.965 14.507 1.00 86.75 81 ASP A O 1
ATOM 649 N N . ASP A 1 82 ? 6.841 7.209 12.960 1.00 88.56 82 ASP A N 1
ATOM 650 C CA . ASP A 1 82 ? 6.604 8.246 11.957 1.00 88.56 82 ASP A CA 1
ATOM 651 C C . ASP A 1 82 ? 5.476 7.788 11.026 1.00 88.56 82 ASP A C 1
ATOM 653 O O . ASP A 1 82 ? 5.703 7.087 10.034 1.00 88.56 82 ASP A O 1
ATOM 657 N N . LYS A 1 83 ? 4.234 8.063 11.443 1.00 88.88 83 LYS A N 1
ATOM 658 C CA . LYS A 1 83 ? 3.018 7.625 10.747 1.00 88.88 83 LYS A CA 1
ATOM 659 C C . LYS A 1 83 ? 2.873 8.419 9.447 1.00 88.88 83 LYS A C 1
ATOM 661 O O . LYS A 1 83 ? 2.548 9.602 9.480 1.00 88.88 83 LYS A O 1
ATOM 666 N N . TYR A 1 84 ? 3.076 7.751 8.315 1.00 92.62 84 TYR A N 1
ATOM 667 C CA . TYR A 1 84 ? 2.862 8.345 6.995 1.00 92.62 84 TYR A CA 1
ATOM 668 C C . TYR A 1 84 ? 1.370 8.481 6.671 1.00 92.62 84 TYR A C 1
ATOM 670 O O . TYR A 1 84 ? 0.934 9.482 6.115 1.00 92.62 84 TYR A O 1
ATOM 678 N N . LEU A 1 85 ? 0.577 7.469 7.034 1.00 94.12 85 LEU A N 1
ATOM 679 C CA . LEU A 1 85 ? -0.875 7.485 6.860 1.00 94.12 85 LEU A CA 1
ATOM 680 C C . LEU A 1 85 ? -1.566 8.044 8.105 1.00 94.12 85 LEU A C 1
ATOM 682 O O . LEU A 1 85 ? -1.144 7.781 9.233 1.00 94.12 85 LEU A O 1
ATOM 686 N N . SER A 1 86 ? -2.687 8.742 7.925 1.00 94.25 86 SER A N 1
ATOM 687 C CA . SER A 1 86 ? -3.573 9.047 9.047 1.00 94.25 86 SER A CA 1
ATOM 688 C C . SER A 1 86 ? -4.404 7.809 9.442 1.00 94.25 86 SER A C 1
ATOM 690 O O . SER A 1 86 ? -4.555 6.862 8.655 1.00 94.25 86 SER A O 1
ATOM 692 N N . PRO A 1 87 ? -4.993 7.786 10.657 1.00 95.25 87 PRO A N 1
ATOM 693 C CA . PRO A 1 87 ? -5.952 6.747 11.025 1.00 95.25 87 PRO A CA 1
ATOM 694 C C . PRO A 1 87 ? -7.137 6.661 10.046 1.00 95.25 87 PRO A C 1
ATOM 696 O O . PRO A 1 87 ? -7.620 5.564 9.771 1.00 95.25 87 PRO A O 1
ATOM 699 N N . TRP A 1 88 ? -7.578 7.804 9.507 1.00 94.81 88 TRP A N 1
ATOM 700 C CA . TRP A 1 88 ? -8.667 7.880 8.534 1.00 94.81 88 TRP A CA 1
ATOM 701 C C . TRP A 1 88 ? -8.273 7.273 7.185 1.00 94.81 88 TRP A C 1
ATOM 703 O O . TRP A 1 88 ? -9.017 6.453 6.655 1.00 94.81 88 TRP A O 1
ATOM 713 N N . ASP A 1 89 ? -7.072 7.560 6.677 1.00 95.25 89 ASP A N 1
ATOM 714 C CA . ASP A 1 89 ? -6.585 6.958 5.426 1.00 95.25 89 ASP A CA 1
ATOM 715 C C . ASP A 1 89 ? -6.543 5.434 5.518 1.00 95.25 89 ASP A C 1
ATOM 717 O O . ASP A 1 89 ? -7.012 4.726 4.623 1.00 95.25 89 ASP A O 1
ATOM 721 N N . CYS A 1 90 ? -6.030 4.920 6.641 1.00 95.81 90 CYS A N 1
ATOM 722 C CA . CYS A 1 90 ? -6.010 3.488 6.913 1.00 95.81 90 CYS A CA 1
ATOM 723 C C . CYS A 1 90 ? -7.427 2.906 6.901 1.00 95.81 90 CYS A C 1
ATOM 725 O O . CYS A 1 90 ? -7.644 1.839 6.327 1.00 95.81 90 CYS A O 1
ATOM 727 N N . ARG A 1 91 ? -8.398 3.608 7.495 1.00 95.88 91 ARG A N 1
ATOM 728 C CA . ARG A 1 91 ? -9.801 3.192 7.498 1.00 95.88 91 ARG A CA 1
ATOM 729 C C . ARG A 1 91 ? -10.376 3.152 6.082 1.00 95.88 91 ARG A C 1
ATOM 731 O O . ARG A 1 91 ? -10.932 2.122 5.711 1.00 95.88 91 ARG A O 1
ATOM 738 N N . CYS A 1 92 ? -10.179 4.198 5.280 1.00 96.06 92 CYS A N 1
ATOM 739 C CA . CYS A 1 92 ? -10.619 4.247 3.882 1.00 96.06 92 CYS A CA 1
ATOM 740 C C . CYS A 1 92 ? -10.071 3.066 3.066 1.00 96.06 92 CYS A C 1
ATOM 742 O O . CYS A 1 92 ? -10.819 2.406 2.345 1.00 96.06 92 CYS A O 1
ATOM 744 N N . ILE A 1 93 ? -8.782 2.739 3.230 1.00 96.00 93 ILE A N 1
ATOM 745 C CA . ILE A 1 93 ? -8.160 1.568 2.589 1.00 96.00 93 ILE A CA 1
ATOM 746 C C . ILE A 1 93 ? -8.854 0.273 3.035 1.00 96.00 93 ILE A C 1
ATOM 748 O O . ILE A 1 93 ? -9.166 -0.585 2.211 1.00 96.00 93 ILE A O 1
ATOM 752 N N . LEU A 1 94 ? -9.088 0.110 4.338 1.00 96.12 94 LEU A N 1
ATOM 753 C CA . LEU A 1 94 ? -9.663 -1.107 4.917 1.00 96.12 94 LEU A CA 1
ATOM 754 C C . LEU A 1 94 ? -11.136 -1.311 4.538 1.00 96.12 94 LEU A C 1
ATOM 756 O O . LEU A 1 94 ? -11.557 -2.455 4.359 1.00 96.12 94 LEU A O 1
ATOM 760 N N . GLU A 1 95 ? -11.904 -0.232 4.382 1.00 94.94 95 GLU A N 1
ATOM 761 C CA . GLU A 1 95 ? -13.314 -0.267 3.972 1.00 94.94 95 GLU A CA 1
ATOM 762 C C . GLU A 1 95 ? -13.507 -0.781 2.536 1.00 94.94 95 GLU A C 1
ATOM 764 O O . GLU A 1 95 ? -14.563 -1.330 2.214 1.00 94.94 95 GLU A O 1
ATOM 769 N N . ALA A 1 96 ? -12.477 -0.706 1.687 1.00 94.19 96 ALA A N 1
ATOM 770 C CA . ALA A 1 96 ? -12.503 -1.314 0.356 1.00 94.19 96 ALA A CA 1
ATOM 771 C C . ALA A 1 96 ? -12.490 -2.859 0.394 1.00 94.19 96 ALA A C 1
ATOM 773 O O . ALA A 1 96 ? -12.853 -3.518 -0.586 1.00 94.19 96 ALA A O 1
ATOM 774 N N . PHE A 1 97 ? -12.102 -3.465 1.522 1.00 93.75 97 PHE A N 1
ATOM 775 C CA . PHE A 1 97 ? -12.063 -4.915 1.694 1.00 93.75 97 PHE A CA 1
ATOM 776 C C . PHE A 1 97 ? -13.346 -5.453 2.335 1.00 93.75 97 PHE A C 1
ATOM 778 O O . PHE A 1 97 ? -13.993 -4.829 3.172 1.00 93.75 97 PHE A O 1
ATOM 785 N N . ARG A 1 98 ? -13.695 -6.704 2.010 1.00 92.44 98 ARG A N 1
ATOM 786 C CA . ARG A 1 98 ? -14.780 -7.415 2.708 1.00 92.44 98 ARG A CA 1
ATOM 787 C C . ARG A 1 98 ? -14.452 -7.553 4.206 1.00 92.44 98 ARG A C 1
ATOM 789 O O . ARG A 1 98 ? -13.286 -7.801 4.524 1.00 92.44 98 ARG A O 1
ATOM 796 N N . PRO A 1 99 ? -15.452 -7.559 5.112 1.00 91.62 99 PRO A N 1
ATOM 797 C CA . PRO A 1 99 ? -15.221 -7.613 6.560 1.00 91.62 99 PRO A CA 1
ATOM 798 C C . PRO A 1 99 ? -14.263 -8.729 7.001 1.00 91.62 99 PRO A C 1
ATOM 800 O O . PRO A 1 99 ? -13.296 -8.476 7.709 1.00 91.62 99 PRO A O 1
ATOM 803 N N . ARG A 1 100 ? -14.441 -9.954 6.479 1.00 91.81 100 ARG A N 1
ATOM 804 C CA . ARG A 1 100 ? -13.547 -11.091 6.774 1.00 91.81 100 ARG A CA 1
ATOM 805 C C . ARG A 1 100 ? -12.096 -10.850 6.338 1.00 91.81 100 ARG A C 1
ATOM 807 O O . ARG A 1 100 ? -11.171 -11.298 7.007 1.00 91.81 100 ARG A O 1
ATOM 814 N N . ALA A 1 101 ? -11.876 -10.186 5.203 1.00 90.94 101 ALA A N 1
ATOM 815 C CA . ALA A 1 101 ? -10.532 -9.869 4.727 1.00 90.94 101 ALA A CA 1
ATOM 816 C C . ALA A 1 101 ? -9.889 -8.769 5.582 1.00 90.94 101 ALA A C 1
ATOM 818 O O . A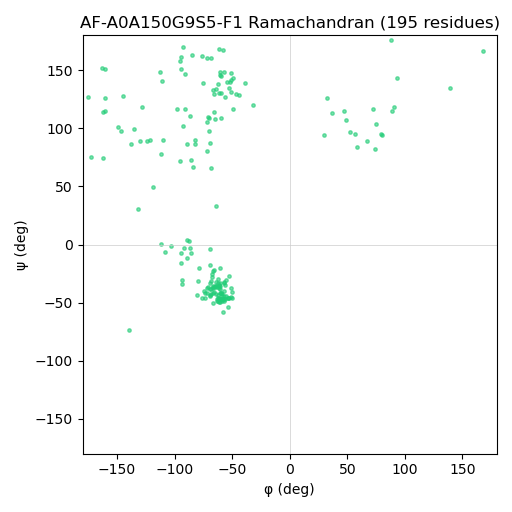LA A 1 101 ? -8.737 -8.931 5.975 1.00 90.94 101 ALA A O 1
ATOM 819 N N . CYS A 1 102 ? -10.659 -7.742 5.947 1.00 92.81 102 CYS A N 1
ATOM 820 C CA . CYS A 1 102 ? -10.244 -6.687 6.868 1.00 92.81 102 CYS A CA 1
ATOM 821 C C . CYS A 1 102 ? -9.800 -7.261 8.228 1.00 92.81 102 CYS A C 1
ATOM 823 O O . CYS A 1 102 ? -8.675 -7.021 8.662 1.00 92.81 102 CYS A O 1
ATOM 825 N N . THR A 1 103 ? -10.592 -8.150 8.842 1.00 92.56 103 THR A N 1
ATOM 826 C CA . THR A 1 103 ? -10.205 -8.815 10.102 1.00 92.56 103 THR A CA 1
ATOM 827 C C . THR A 1 103 ? -8.879 -9.573 9.981 1.00 92.56 103 THR A C 1
ATOM 829 O O . THR A 1 103 ? -8.053 -9.530 10.890 1.00 92.56 103 THR A O 1
ATOM 832 N N . ARG A 1 104 ? -8.632 -10.255 8.852 1.00 93.75 104 ARG A N 1
ATOM 833 C CA . ARG A 1 104 ? -7.359 -10.964 8.624 1.00 93.75 104 ARG A CA 1
ATOM 834 C C . ARG A 1 104 ? -6.179 -10.012 8.438 1.00 93.75 104 ARG A C 1
ATOM 836 O O . ARG A 1 104 ? -5.097 -10.327 8.924 1.00 93.75 104 ARG A O 1
ATOM 843 N N . LEU A 1 105 ? -6.375 -8.886 7.746 1.00 93.62 105 LEU A N 1
ATOM 844 C CA . LEU A 1 105 ? -5.341 -7.860 7.563 1.00 93.62 105 LEU A CA 1
ATOM 845 C C . LEU A 1 105 ? -4.882 -7.302 8.914 1.00 93.62 105 LEU A C 1
ATOM 847 O O . LEU A 1 105 ? -3.684 -7.146 9.133 1.00 93.62 105 LEU A O 1
ATOM 851 N N . LEU A 1 106 ? -5.832 -7.075 9.822 1.00 94.69 106 LEU A N 1
ATOM 852 C CA . LEU A 1 106 ? -5.604 -6.397 11.097 1.00 94.69 106 LEU A CA 1
ATOM 853 C C . LEU A 1 106 ? -5.204 -7.322 12.250 1.00 94.69 106 LEU A C 1
ATOM 855 O O . LEU A 1 106 ? -4.753 -6.843 13.284 1.00 94.69 106 LEU A O 1
ATOM 859 N N . ARG A 1 107 ? -5.328 -8.646 12.083 1.00 93.44 107 ARG A N 1
ATOM 860 C CA . ARG A 1 107 ? -5.131 -9.650 13.149 1.00 93.44 107 ARG A CA 1
ATOM 861 C C . ARG A 1 107 ? -3.796 -9.537 13.899 1.00 93.44 107 ARG A C 1
ATOM 863 O O . ARG A 1 107 ? -3.705 -9.994 15.034 1.00 93.44 107 ARG A O 1
ATOM 870 N N . HIS A 1 108 ? -2.763 -9.007 13.250 1.00 92.31 108 HIS A N 1
ATOM 871 C CA . HIS A 1 108 ? -1.400 -8.956 13.785 1.00 92.31 108 HIS A CA 1
ATOM 872 C C . HIS A 1 108 ? -0.983 -7.580 14.309 1.00 92.31 108 HIS A C 1
ATOM 874 O O . HIS A 1 108 ? 0.139 -7.452 14.790 1.00 92.31 108 HIS A O 1
ATOM 880 N N . PHE A 1 109 ? -1.853 -6.577 14.213 1.00 95.12 109 PHE A N 1
ATOM 881 C CA . PHE A 1 109 ? -1.565 -5.237 14.709 1.00 95.12 109 PHE A CA 1
ATOM 882 C C . PHE A 1 109 ? -2.092 -5.040 16.125 1.00 95.12 109 PHE A C 1
ATOM 884 O O . PHE A 1 109 ? -2.946 -5.790 16.605 1.00 95.12 109 PHE A O 1
ATOM 891 N N . ASP A 1 110 ? -1.554 -4.028 16.800 1.00 95.12 110 ASP A N 1
ATOM 892 C CA . ASP A 1 110 ? -1.968 -3.680 18.150 1.00 95.12 110 ASP A CA 1
ATOM 893 C C . ASP A 1 110 ? -3.462 -3.323 18.190 1.00 95.12 110 ASP A C 1
ATOM 895 O O . ASP A 1 110 ? -3.959 -2.511 17.406 1.00 95.12 110 ASP A O 1
ATOM 899 N N . ALA A 1 111 ? -4.192 -3.929 19.128 1.00 94.75 111 ALA A N 1
ATOM 900 C CA . ALA A 1 111 ? -5.642 -3.792 19.204 1.00 94.75 111 ALA A CA 1
ATOM 901 C C . ALA A 1 111 ? -6.091 -2.343 19.464 1.00 94.75 111 ALA A C 1
ATOM 903 O O . ALA A 1 111 ? -7.166 -1.946 19.012 1.00 94.75 111 ALA A O 1
ATOM 904 N N . LYS A 1 112 ? -5.280 -1.537 20.164 1.00 95.00 112 LYS A N 1
ATOM 905 C CA . LYS A 1 112 ? -5.593 -0.132 20.447 1.00 95.00 112 LYS A CA 1
ATOM 906 C C . LYS A 1 112 ? -5.423 0.724 19.196 1.00 95.00 112 LYS A C 1
ATOM 908 O O . LYS A 1 112 ? -6.265 1.582 18.937 1.00 95.00 112 LYS A O 1
ATOM 913 N N . GLU A 1 113 ? -4.372 0.492 18.412 1.00 94.38 113 GLU A N 1
ATOM 914 C CA . GLU A 1 113 ? -4.199 1.173 17.124 1.00 94.38 113 GLU A CA 1
ATOM 915 C C . GLU A 1 113 ? -5.275 0.767 16.116 1.00 94.38 113 GLU A C 1
ATOM 917 O O . GLU A 1 113 ? -5.841 1.628 15.445 1.00 94.38 113 GLU A O 1
ATOM 922 N N . VAL A 1 114 ? -5.627 -0.519 16.061 1.00 95.38 114 VAL A N 1
ATOM 923 C CA . VAL A 1 114 ? -6.727 -1.003 15.218 1.00 95.38 114 VAL A CA 1
ATOM 924 C C . VAL A 1 114 ? -8.046 -0.333 15.604 1.00 95.38 114 VAL A C 1
ATOM 926 O O . VAL A 1 114 ? -8.748 0.172 14.731 1.00 95.38 114 VAL A O 1
ATOM 929 N N . ALA A 1 115 ? -8.374 -0.265 16.897 1.00 94.38 115 ALA A N 1
ATOM 930 C CA . ALA A 1 115 ? -9.582 0.415 17.361 1.00 94.38 115 ALA A CA 1
ATOM 931 C C . ALA A 1 115 ? -9.589 1.903 16.975 1.00 94.38 115 ALA A C 1
ATOM 933 O O . ALA A 1 115 ? -10.610 2.402 16.509 1.00 94.38 115 ALA A O 1
ATOM 934 N N . ARG A 1 116 ? -8.443 2.590 17.101 1.00 94.25 116 ARG A N 1
ATOM 935 C CA . ARG A 1 116 ? -8.289 3.990 16.678 1.00 94.25 116 ARG A CA 1
ATOM 936 C C . ARG A 1 116 ? -8.584 4.168 15.188 1.00 94.25 116 ARG A C 1
ATOM 938 O O . ARG A 1 116 ? -9.314 5.085 14.835 1.00 94.25 116 ARG A O 1
ATOM 945 N N . VAL A 1 117 ? -8.038 3.306 14.332 1.00 95.38 117 VAL A N 1
ATOM 946 C CA . VAL A 1 117 ? -8.284 3.344 12.881 1.00 95.38 117 VAL A CA 1
ATOM 947 C C . VAL A 1 117 ? -9.763 3.104 12.577 1.00 95.38 117 VAL A C 1
ATOM 949 O O . VAL A 1 117 ? -10.383 3.891 11.874 1.00 95.38 117 VAL A O 1
ATOM 952 N N . MET A 1 118 ? -10.367 2.066 13.158 1.00 94.94 118 MET A N 1
ATOM 953 C CA . MET A 1 118 ? -11.767 1.717 12.877 1.00 94.94 118 MET A CA 1
ATOM 954 C C . MET A 1 118 ? -12.775 2.764 13.380 1.00 94.94 118 MET A C 1
ATOM 956 O O . MET A 1 118 ? -13.891 2.824 12.871 1.00 94.94 118 MET A O 1
ATOM 960 N N . GLN A 1 119 ? -12.396 3.582 14.364 1.00 94.31 119 GLN A N 1
ATOM 961 C CA . GLN A 1 119 ? -13.214 4.677 14.897 1.00 94.31 119 GLN A CA 1
ATOM 962 C C . GLN A 1 119 ? -12.912 6.034 14.250 1.00 94.31 119 GLN A C 1
ATOM 964 O O . GLN A 1 119 ? -13.627 6.995 14.523 1.00 94.31 119 GLN A O 1
ATOM 969 N N . ALA A 1 120 ? -11.877 6.135 13.410 1.00 92.31 120 ALA A N 1
ATOM 970 C CA . ALA A 1 120 ? -11.495 7.391 12.774 1.00 92.31 120 ALA A CA 1
ATOM 971 C C . ALA A 1 120 ? -12.637 7.914 11.895 1.00 92.31 120 ALA A C 1
ATOM 973 O O . ALA A 1 120 ? -13.187 7.152 11.104 1.00 92.31 120 ALA A O 1
ATOM 974 N N . GLY A 1 121 ? -13.008 9.183 12.042 1.00 88.44 121 GLY A N 1
ATOM 975 C CA . GLY A 1 121 ? -13.919 9.876 11.130 1.00 88.44 121 GLY A CA 1
ATOM 976 C C . GLY A 1 121 ? -13.150 10.619 10.036 1.00 88.44 121 GLY A C 1
ATOM 977 O O . GLY A 1 121 ? -11.923 10.732 10.145 1.00 88.44 121 GLY A O 1
ATOM 978 N N . PRO A 1 122 ? -13.846 11.130 9.001 1.00 84.50 122 PRO A N 1
ATOM 979 C CA . PRO A 1 122 ? -13.254 12.155 8.150 1.00 84.50 122 PRO A CA 1
ATOM 980 C C . PRO A 1 122 ? -12.747 13.273 9.060 1.00 84.50 122 PRO A C 1
ATOM 982 O O . PRO A 1 122 ? -13.384 13.572 10.069 1.00 84.50 122 PRO A O 1
ATOM 985 N N . ALA A 1 123 ? -11.574 13.827 8.758 1.00 70.25 123 ALA A N 1
ATOM 986 C CA . ALA A 1 123 ? -11.115 15.003 9.474 1.00 70.25 123 ALA A CA 1
ATOM 987 C C . ALA A 1 123 ? -12.164 16.101 9.256 1.00 70.25 123 ALA A C 1
ATOM 989 O O . ALA A 1 123 ? -12.337 16.572 8.133 1.00 70.25 123 ALA A O 1
ATOM 990 N N . ASP A 1 124 ? -12.912 16.435 10.304 1.00 56.16 124 ASP A N 1
ATOM 991 C CA . ASP A 1 124 ? -13.621 17.699 10.346 1.00 56.16 124 ASP A CA 1
ATOM 992 C C . ASP A 1 124 ? -12.516 18.762 10.383 1.00 56.16 124 ASP A C 1
ATOM 994 O O . ASP A 1 124 ? -11.742 18.824 11.339 1.00 56.16 124 ASP A O 1
ATOM 998 N N . ASP A 1 125 ? -12.410 19.565 9.324 1.00 53.38 125 ASP A N 1
ATOM 999 C CA . ASP A 1 125 ? -11.636 20.817 9.280 1.00 53.38 125 ASP A CA 1
ATOM 1000 C C . ASP A 1 125 ? -12.225 21.869 10.257 1.00 53.38 125 ASP A C 1
ATOM 1002 O O . ASP A 1 125 ? -12.195 23.068 9.989 1.00 53.38 125 ASP A O 1
ATOM 1006 N N . ASP A 1 126 ? -12.780 21.445 11.395 1.00 50.41 126 ASP A N 1
ATOM 1007 C CA . ASP A 1 126 ? -13.159 22.323 12.497 1.00 50.41 126 ASP A CA 1
ATOM 1008 C C . ASP A 1 126 ? -11.909 22.572 13.351 1.00 50.41 126 ASP A C 1
ATOM 1010 O O . ASP A 1 126 ? -11.785 22.172 14.512 1.00 50.41 126 ASP A O 1
ATOM 1014 N N . ASP A 1 127 ? -10.960 23.269 12.726 1.00 53.62 127 ASP A N 1
ATOM 1015 C CA . ASP A 1 127 ? -10.024 24.163 13.400 1.00 53.62 127 ASP A CA 1
ATOM 1016 C C . ASP A 1 127 ? -10.840 25.370 13.910 1.00 53.62 127 ASP A C 1
ATOM 1018 O O . ASP A 1 127 ? -10.742 26.492 13.411 1.00 53.62 127 ASP A O 1
ATOM 1022 N N . ASP A 1 128 ? -11.741 25.113 14.867 1.00 53.38 128 ASP A N 1
ATOM 1023 C CA . ASP A 1 128 ? -12.405 26.147 15.657 1.00 53.38 128 ASP A CA 1
ATOM 1024 C C . ASP A 1 128 ? -11.356 26.726 16.620 1.00 53.38 128 ASP A C 1
ATOM 1026 O O . ASP A 1 128 ? -11.249 26.357 17.795 1.00 53.38 128 ASP A O 1
ATOM 1030 N N . GLU A 1 129 ? -10.538 27.633 16.081 1.00 52.62 129 GLU A N 1
ATOM 1031 C CA . GLU A 1 129 ? -9.719 28.561 16.848 1.00 52.62 129 GLU A CA 1
ATOM 1032 C C . GLU A 1 129 ? -10.584 29.268 17.915 1.00 52.62 129 GLU A C 1
ATOM 1034 O O . GLU A 1 129 ? -11.476 30.059 17.614 1.00 52.62 129 GLU A O 1
ATOM 1039 N N . GLU A 1 130 ? -10.231 29.017 19.178 1.00 53.56 130 GLU A N 1
ATOM 1040 C CA . GLU A 1 130 ? -10.178 30.001 20.268 1.00 53.56 130 GLU A CA 1
ATOM 1041 C C . GLU A 1 130 ? -11.480 30.760 20.597 1.00 53.56 130 GLU A C 1
ATOM 1043 O O . GLU A 1 130 ? -11.675 31.930 20.261 1.00 53.56 130 GLU A O 1
ATOM 1048 N N . GLY A 1 131 ? -12.325 30.117 21.406 1.00 49.19 131 GLY A N 1
ATOM 1049 C CA . GLY A 1 131 ? -13.407 30.755 22.157 1.00 49.19 131 GLY A CA 1
ATOM 1050 C C . GLY A 1 131 ? -13.260 30.608 23.676 1.00 49.19 131 GLY A C 1
ATOM 1051 O O . GLY A 1 131 ? -14.218 30.191 24.322 1.00 49.19 131 GLY A O 1
ATOM 1052 N N . ASP A 1 132 ? -12.093 30.906 24.265 1.00 43.50 132 ASP A N 1
ATOM 1053 C CA . ASP A 1 132 ? -11.944 31.027 25.731 1.00 43.50 132 ASP A CA 1
ATOM 1054 C C . ASP A 1 132 ? -12.302 32.456 26.188 1.00 43.50 132 ASP A C 1
ATOM 1056 O O . ASP A 1 132 ? -11.450 33.285 26.520 1.00 43.50 132 ASP A O 1
ATOM 1060 N N . GLU A 1 133 ? -13.601 32.771 26.155 1.00 52.41 133 GLU A N 1
ATOM 1061 C CA . GLU A 1 133 ? -14.159 33.936 26.844 1.00 52.41 133 GLU A CA 1
ATOM 1062 C C . GLU A 1 133 ? -14.501 33.577 28.302 1.00 52.41 133 GLU A C 1
ATOM 1064 O O . GLU A 1 133 ? -15.432 32.830 28.588 1.00 52.41 133 GLU A O 1
ATOM 1069 N N . GLU A 1 134 ? -13.723 34.154 29.218 1.00 47.31 134 GLU A N 1
ATOM 1070 C CA . GLU A 1 134 ? -14.070 34.580 30.581 1.00 47.31 134 GLU A CA 1
ATOM 1071 C C . GLU A 1 134 ? -15.052 33.746 31.449 1.00 47.31 134 GLU A C 1
ATOM 1073 O O . GLU A 1 134 ? -16.272 33.795 31.344 1.00 47.31 134 GLU A O 1
ATOM 1078 N N . ALA A 1 135 ? -14.473 33.175 32.508 1.00 50.12 135 ALA A N 1
ATOM 1079 C CA . ALA A 1 135 ? -14.820 33.418 33.916 1.00 50.12 135 ALA A CA 1
ATOM 1080 C C . ALA A 1 135 ? -16.301 33.422 34.391 1.00 50.12 135 ALA A C 1
ATOM 1082 O O . ALA A 1 135 ? -17.033 34.401 34.284 1.00 50.12 135 ALA A O 1
ATOM 1083 N N . GLY A 1 136 ? -16.599 32.431 35.248 1.00 43.84 136 GLY A N 1
ATOM 1084 C CA . GLY A 1 136 ? -17.597 32.509 36.332 1.00 43.84 136 GLY A CA 1
ATOM 1085 C C . GLY A 1 136 ? -18.991 32.013 35.923 1.00 43.84 136 GLY A C 1
ATOM 1086 O O . GLY A 1 136 ? -19.453 32.248 34.826 1.00 43.84 136 GLY A O 1
ATOM 1087 N N . ILE A 1 137 ? -19.789 31.337 36.747 1.00 46.09 137 ILE A N 1
ATOM 1088 C CA . ILE A 1 137 ? -20.066 31.500 38.174 1.00 46.09 137 ILE A CA 1
ATOM 1089 C C . ILE A 1 137 ? -20.656 30.166 38.683 1.00 46.09 137 ILE A C 1
ATOM 1091 O O . ILE A 1 137 ? -21.319 29.431 37.958 1.00 46.09 137 ILE A O 1
ATOM 1095 N N . ALA A 1 138 ? -20.427 29.884 39.964 1.00 48.53 138 ALA A N 1
ATOM 1096 C CA . ALA A 1 138 ? -21.003 28.801 40.755 1.00 48.53 138 ALA A CA 1
ATOM 1097 C C . ALA A 1 138 ? -22.497 28.495 40.495 1.00 48.53 138 ALA A C 1
ATOM 1099 O O . ALA A 1 138 ? -23.331 29.397 40.469 1.00 48.53 138 ALA A O 1
ATOM 1100 N N . GLY A 1 139 ? -22.854 27.205 40.460 1.00 41.31 139 GLY A N 1
ATOM 1101 C CA . GLY A 1 139 ? -24.241 26.773 40.263 1.00 41.31 139 GLY A CA 1
ATOM 1102 C C . GLY A 1 139 ? -24.515 25.329 40.673 1.00 41.31 139 GLY A C 1
ATOM 1103 O O . GLY A 1 139 ? -24.679 24.444 39.851 1.00 41.31 139 GLY A O 1
ATOM 1104 N N . ARG A 1 140 ? -24.569 25.110 41.983 1.00 47.38 140 ARG A N 1
ATOM 1105 C CA . ARG A 1 140 ? -25.066 23.923 42.694 1.00 47.38 140 ARG A CA 1
ATOM 1106 C C . ARG A 1 140 ? -26.400 23.409 42.107 1.00 47.38 140 ARG A C 1
ATOM 1108 O O . ARG A 1 140 ? -27.362 24.170 42.068 1.00 47.38 140 ARG A O 1
ATOM 1115 N N . GLY A 1 141 ? -26.503 22.120 41.774 1.00 42.88 141 GLY A N 1
ATOM 1116 C CA . GLY A 1 141 ? -27.769 21.538 41.312 1.00 42.88 141 GLY A CA 1
ATOM 1117 C C . GLY A 1 141 ? -27.750 20.021 41.154 1.00 42.88 141 GLY A C 1
ATOM 1118 O O . GLY A 1 141 ? -27.714 19.515 40.044 1.00 42.88 141 GLY A O 1
ATOM 1119 N N . ALA A 1 142 ? -27.798 19.297 42.272 1.00 51.81 142 ALA A N 1
ATOM 1120 C CA . ALA A 1 142 ? -28.193 17.894 42.283 1.00 51.81 142 ALA A CA 1
ATOM 1121 C C . ALA A 1 142 ? -29.641 17.745 41.791 1.00 51.81 142 ALA A C 1
ATOM 1123 O O . ALA A 1 142 ? -30.493 18.514 42.248 1.00 51.81 142 ALA A O 1
ATOM 1124 N N . ARG A 1 143 ? -29.922 16.727 40.966 1.00 52.28 143 ARG A N 1
ATOM 1125 C CA . ARG A 1 143 ? -31.115 15.866 41.070 1.00 52.28 143 ARG A CA 1
ATOM 1126 C C . ARG A 1 143 ? -31.092 14.728 40.047 1.00 52.28 143 ARG A C 1
ATOM 1128 O O . ARG A 1 143 ? -30.930 14.946 38.856 1.00 52.28 143 ARG A O 1
ATOM 1135 N N . ASN A 1 144 ? -31.270 13.545 40.613 1.00 54.00 144 ASN A N 1
ATOM 1136 C CA . ASN A 1 144 ? -31.508 12.236 40.030 1.00 54.00 144 ASN A CA 1
ATOM 1137 C C . ASN A 1 144 ? -32.663 12.256 39.016 1.00 54.00 144 ASN A C 1
ATOM 1139 O O . ASN A 1 144 ? -33.660 12.937 39.260 1.00 54.00 144 ASN A O 1
ATOM 1143 N N . ASN A 1 145 ? -32.571 11.420 37.985 1.00 53.47 145 ASN A N 1
ATOM 1144 C CA . ASN A 1 145 ? -33.705 10.593 37.586 1.00 53.47 145 ASN A CA 1
ATOM 1145 C C . ASN A 1 145 ? -33.167 9.291 36.985 1.00 53.47 145 ASN A C 1
ATOM 1147 O O . ASN A 1 145 ? -32.664 9.273 35.864 1.00 53.47 145 ASN A O 1
ATOM 1151 N N . ASP A 1 146 ? -33.208 8.249 37.807 1.00 51.78 146 ASP A N 1
ATOM 1152 C CA . ASP A 1 146 ? -33.279 6.859 37.388 1.00 51.78 146 ASP A CA 1
ATOM 1153 C C . ASP A 1 146 ? -34.505 6.688 36.479 1.00 51.78 146 ASP A C 1
ATOM 1155 O O . ASP A 1 146 ? -35.615 7.060 36.867 1.00 51.78 146 ASP A O 1
ATOM 1159 N N . GLU A 1 147 ? -34.317 6.132 35.287 1.00 54.91 147 GLU A N 1
ATOM 1160 C CA . GLU A 1 147 ? -35.407 5.509 34.541 1.00 54.91 147 GLU A CA 1
ATOM 1161 C C . GLU A 1 147 ? -34.903 4.174 33.994 1.00 54.91 147 GLU A C 1
ATOM 1163 O O . GLU A 1 147 ? -34.146 4.104 33.024 1.00 54.91 147 GLU A O 1
ATOM 1168 N N . ASP A 1 148 ? -35.295 3.142 34.744 1.00 51.44 148 ASP A N 1
ATOM 1169 C CA . ASP A 1 148 ? -35.351 1.737 34.373 1.00 51.44 148 ASP A CA 1
ATOM 1170 C C . ASP A 1 148 ? -36.021 1.561 33.006 1.00 51.44 148 ASP A C 1
ATOM 1172 O O . ASP A 1 148 ? -37.135 2.034 32.771 1.00 51.44 148 ASP A O 1
ATOM 1176 N N . GLY A 1 149 ? -35.349 0.817 32.134 1.00 47.72 149 GLY A N 1
ATOM 1177 C CA . GLY A 1 149 ? -35.932 0.196 30.954 1.00 47.72 149 GLY A CA 1
ATOM 1178 C C . GLY A 1 149 ? -35.517 -1.266 30.948 1.00 47.72 149 GLY A C 1
ATOM 1179 O O . GLY A 1 149 ? -34.446 -1.592 30.443 1.00 47.72 149 GLY A O 1
ATOM 1180 N N . GLU A 1 150 ? -36.337 -2.088 31.600 1.00 49.25 150 GLU A N 1
ATOM 1181 C CA . GLU A 1 150 ? -36.254 -3.549 31.662 1.00 49.25 150 GLU A CA 1
ATOM 1182 C C . GLU A 1 150 ? -36.376 -4.189 30.265 1.00 49.25 150 GLU A C 1
ATOM 1184 O O . GLU A 1 150 ? -37.082 -3.663 29.404 1.00 49.25 150 GLU A O 1
ATOM 1189 N N . ASP A 1 151 ? -35.653 -5.305 30.103 1.00 50.22 151 ASP A N 1
ATOM 1190 C CA . ASP A 1 151 ? -35.958 -6.543 29.368 1.00 50.22 151 ASP A CA 1
ATOM 1191 C C . ASP A 1 151 ? -36.819 -6.479 28.095 1.00 50.22 151 ASP A C 1
ATOM 1193 O O . ASP A 1 151 ? -37.979 -6.097 28.149 1.00 50.22 151 ASP A O 1
ATOM 1197 N N . GLU A 1 152 ? -36.305 -7.035 26.990 1.00 55.28 152 GLU A N 1
ATOM 1198 C CA . GLU A 1 152 ? -36.800 -8.337 26.508 1.00 55.28 152 GLU A CA 1
ATOM 1199 C C . GLU A 1 152 ? -35.636 -9.141 25.901 1.00 55.28 152 GLU A C 1
ATOM 1201 O O . GLU A 1 152 ? -34.840 -8.652 25.094 1.00 55.28 152 GLU A O 1
ATOM 1206 N N . GLU A 1 153 ? -35.526 -10.367 26.398 1.00 50.06 153 GLU A N 1
ATOM 1207 C CA . GLU A 1 153 ? -34.703 -11.463 25.916 1.00 50.06 153 GLU A CA 1
ATOM 1208 C C . GLU A 1 153 ? -35.215 -11.909 24.539 1.00 50.06 153 GLU A C 1
ATOM 1210 O O . GLU A 1 153 ? -36.406 -12.154 24.392 1.00 50.06 153 GLU A O 1
ATOM 1215 N N . ASP A 1 154 ? -34.323 -12.082 23.565 1.00 47.41 154 ASP A N 1
ATOM 1216 C CA . ASP A 1 154 ? -34.564 -13.007 22.454 1.00 47.41 154 ASP A CA 1
ATOM 1217 C C . ASP A 1 154 ? -33.388 -13.989 22.419 1.00 47.41 154 ASP A C 1
ATOM 1219 O O . ASP A 1 154 ? -32.329 -13.760 21.825 1.00 47.41 154 ASP A O 1
ATOM 1223 N N . GLU A 1 155 ? -33.583 -15.065 23.179 1.00 54.56 155 GLU A N 1
ATOM 1224 C CA . GLU A 1 155 ? -32.940 -16.353 22.984 1.00 54.56 155 GLU A CA 1
ATOM 1225 C C . GLU A 1 155 ? -33.518 -16.982 21.708 1.00 54.56 155 GLU A C 1
ATOM 1227 O O . GLU A 1 155 ? -34.647 -17.456 21.726 1.00 54.56 155 GLU A O 1
ATOM 1232 N N . ASP A 1 156 ? -32.740 -17.051 20.628 1.00 51.75 156 ASP A N 1
ATOM 1233 C CA . ASP A 1 156 ? -33.017 -17.982 19.529 1.00 51.75 156 ASP A CA 1
ATOM 1234 C C . ASP A 1 156 ? -31.810 -18.913 19.340 1.00 51.75 156 ASP A C 1
ATOM 1236 O O . ASP A 1 156 ? -30.826 -18.612 18.664 1.00 51.75 156 ASP A O 1
ATOM 1240 N N . GLU A 1 157 ? -31.907 -20.016 20.081 1.00 52.56 157 GLU A N 1
ATOM 1241 C CA . GLU A 1 157 ? -31.811 -21.403 19.612 1.00 52.56 157 GLU A CA 1
ATOM 1242 C C . GLU A 1 157 ? -30.579 -21.801 18.770 1.00 52.56 157 GLU A C 1
ATOM 1244 O O . GLU A 1 157 ? -30.514 -21.685 17.546 1.00 52.56 157 GLU A O 1
ATOM 1249 N N . GLU A 1 158 ? -29.613 -22.375 19.491 1.00 55.97 158 GLU A N 1
ATOM 1250 C CA . GLU A 1 158 ? -28.694 -23.407 19.013 1.00 55.97 158 GLU A CA 1
ATOM 1251 C C . GLU A 1 158 ? -29.462 -24.612 1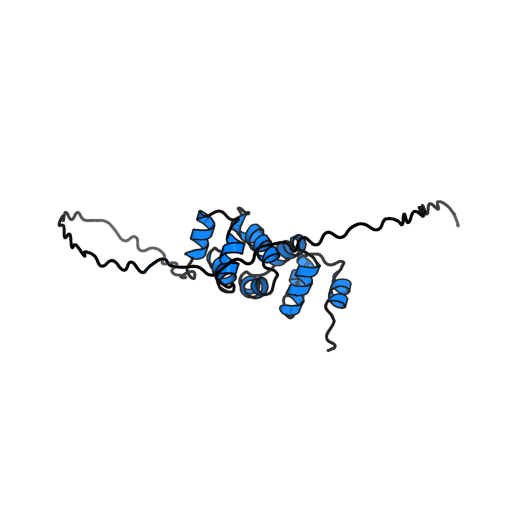8.438 1.00 55.97 158 GLU A C 1
ATOM 1253 O O . GLU A 1 158 ? -30.428 -25.087 19.037 1.00 55.97 158 GLU A O 1
ATOM 1258 N N . GLY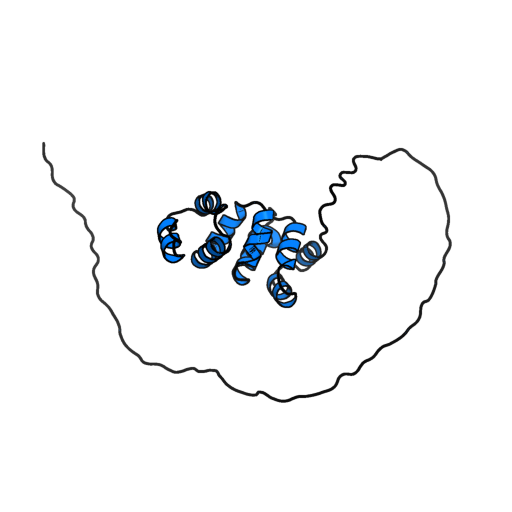 A 1 159 ? -28.951 -25.159 17.334 1.00 39.38 159 GLY A N 1
ATOM 1259 C CA . GLY A 1 159 ? -29.303 -26.481 16.811 1.00 39.38 159 GLY A CA 1
ATOM 1260 C C . GLY A 1 159 ? -29.426 -26.472 15.287 1.00 39.38 159 GLY A C 1
ATOM 1261 O O . GLY A 1 159 ? -30.041 -25.593 14.696 1.00 39.38 159 GLY A O 1
ATOM 1262 N N . ASP A 1 160 ? -28.881 -27.411 14.536 1.00 42.72 160 ASP A N 1
ATOM 1263 C CA . ASP A 1 160 ? -28.001 -28.530 14.826 1.00 42.72 160 ASP A CA 1
ATOM 1264 C C . ASP A 1 160 ? -27.423 -28.936 13.457 1.00 42.72 160 ASP A C 1
ATOM 1266 O O . ASP A 1 160 ? -28.047 -28.712 12.420 1.00 42.72 160 ASP A O 1
ATOM 1270 N N . GLU A 1 161 ? -26.215 -29.491 13.497 1.00 49.53 161 GLU A N 1
ATOM 1271 C CA . GLU A 1 161 ? -25.803 -30.677 12.735 1.00 49.53 161 GLU A CA 1
ATOM 1272 C C . GLU A 1 161 ? -26.100 -30.732 11.224 1.00 49.53 161 GLU A C 1
ATOM 1274 O O . GLU A 1 161 ? -27.201 -31.052 10.806 1.00 49.53 161 GLU A O 1
ATOM 1279 N N . ASP A 1 162 ? -25.049 -30.583 10.412 1.00 48.41 162 ASP A N 1
ATOM 1280 C CA . ASP A 1 162 ? -24.788 -31.506 9.298 1.00 48.41 162 ASP A CA 1
ATOM 1281 C C . ASP A 1 162 ? -23.257 -31.615 9.158 1.00 48.41 162 ASP A C 1
ATOM 1283 O O . ASP A 1 162 ? -22.553 -30.654 8.844 1.00 48.41 162 ASP A O 1
ATOM 1287 N N . GLU A 1 163 ? -22.690 -32.666 9.745 1.00 50.81 163 GLU A N 1
ATOM 1288 C CA . GLU A 1 163 ? -22.223 -33.849 9.012 1.00 50.81 163 GLU A CA 1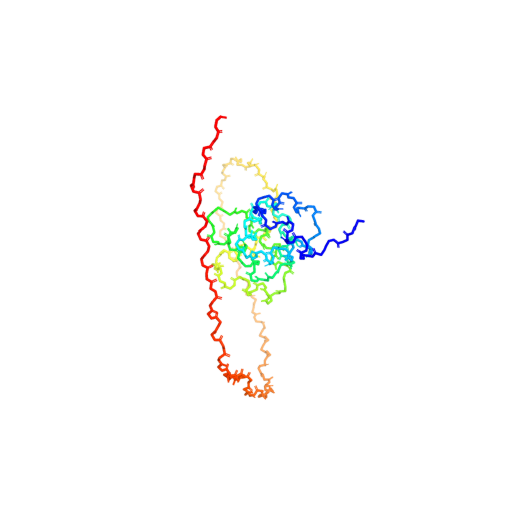
ATOM 1289 C C . GLU A 1 163 ? -20.860 -33.617 8.335 1.00 50.81 163 GLU A C 1
ATOM 1291 O O . GLU A 1 163 ? -20.726 -33.076 7.244 1.00 50.81 163 GLU A O 1
ATOM 1296 N N . GLU A 1 164 ? -19.823 -34.031 9.065 1.00 53.09 164 GLU A N 1
ATOM 1297 C CA . GLU A 1 164 ? -18.729 -34.861 8.556 1.00 53.09 164 GLU A CA 1
ATOM 1298 C C . GLU A 1 164 ? -18.372 -34.711 7.062 1.00 53.09 164 GLU A C 1
ATOM 1300 O O . GLU A 1 164 ? -18.834 -35.482 6.227 1.00 53.09 164 GLU A O 1
ATOM 1305 N N . ASP A 1 165 ? -17.398 -33.851 6.744 1.00 54.84 165 ASP A N 1
ATOM 1306 C CA . ASP A 1 165 ? -16.437 -34.193 5.686 1.00 54.84 165 ASP A CA 1
ATOM 1307 C C . ASP A 1 165 ? -15.073 -34.413 6.335 1.00 54.84 165 ASP A C 1
ATOM 1309 O O . ASP A 1 165 ? -14.195 -33.550 6.440 1.00 54.84 165 ASP A O 1
ATOM 1313 N N . SER A 1 166 ? -14.989 -35.608 6.914 1.00 59.81 166 SER A N 1
ATOM 1314 C CA . SER A 1 166 ? -13.750 -36.221 7.337 1.00 59.81 166 SER A CA 1
ATOM 1315 C C . SER A 1 166 ? -12.815 -36.394 6.142 1.00 59.81 166 SER A C 1
ATOM 1317 O O . SER A 1 166 ? -13.206 -36.879 5.088 1.00 59.81 166 SER A O 1
ATOM 1319 N N . LEU A 1 167 ? -11.534 -36.229 6.457 1.00 49.50 167 LEU A N 1
ATOM 1320 C CA . LEU A 1 167 ? -10.430 -37.043 5.954 1.00 49.50 167 LEU A CA 1
ATOM 1321 C C . LEU A 1 167 ? -9.714 -36.599 4.665 1.00 49.50 167 LEU A C 1
ATOM 1323 O O . LEU A 1 167 ? -10.227 -36.639 3.555 1.00 49.50 167 LEU A O 1
ATOM 1327 N N . ASP A 1 168 ? -8.424 -36.342 4.877 1.00 55.94 168 ASP A N 1
ATOM 1328 C CA . ASP A 1 168 ? -7.301 -36.733 4.025 1.00 55.94 168 ASP A CA 1
ATOM 1329 C C . ASP A 1 168 ? -7.296 -36.304 2.555 1.00 55.94 168 ASP A C 1
ATOM 1331 O O . ASP A 1 168 ? -7.688 -37.017 1.634 1.00 55.94 168 ASP A O 1
ATOM 1335 N N . GLY A 1 169 ? -6.619 -35.177 2.342 1.00 52.19 169 GLY A N 1
ATOM 1336 C CA . GLY A 1 169 ? -6.007 -34.818 1.068 1.00 52.19 169 GLY A CA 1
ATOM 1337 C C . GLY A 1 169 ? -4.565 -34.338 1.218 1.00 52.19 169 GLY A C 1
ATOM 1338 O O . GLY A 1 169 ? -4.128 -33.495 0.438 1.00 52.19 169 GLY A O 1
ATOM 1339 N N . PHE A 1 170 ? -3.819 -34.824 2.219 1.00 46.66 170 PHE A N 1
ATOM 1340 C CA . PHE A 1 170 ? -2.358 -34.715 2.225 1.00 46.66 170 PHE A CA 1
ATOM 1341 C C . PHE A 1 170 ? -1.812 -35.625 1.120 1.00 46.66 170 PHE A C 1
ATOM 1343 O O . PHE A 1 170 ? -1.513 -36.796 1.336 1.00 46.66 170 PHE A O 1
ATOM 1350 N N . ILE A 1 171 ? -1.721 -35.092 -0.097 1.00 54.34 171 ILE A N 1
ATOM 1351 C CA . ILE A 1 171 ? -0.988 -35.741 -1.178 1.00 54.34 171 ILE A CA 1
ATOM 1352 C C . ILE A 1 171 ? 0.491 -35.388 -0.999 1.00 54.34 171 ILE A C 1
ATOM 1354 O O . ILE A 1 171 ? 0.980 -34.390 -1.522 1.00 54.34 171 ILE A O 1
ATOM 1358 N N . VAL A 1 172 ? 1.193 -36.233 -0.242 1.00 53.66 172 VAL A N 1
ATOM 1359 C CA . VAL A 1 172 ? 2.618 -36.498 -0.451 1.00 53.66 172 VAL A CA 1
ATOM 1360 C C . VAL A 1 172 ? 2.719 -37.709 -1.370 1.00 53.66 172 VAL A C 1
ATOM 1362 O O . VAL A 1 172 ? 2.546 -38.847 -0.947 1.00 53.66 172 VAL A O 1
ATOM 1365 N N . TYR A 1 173 ? 2.995 -37.436 -2.639 1.00 55.09 173 TYR A N 1
ATOM 1366 C CA . TYR A 1 173 ? 3.942 -38.241 -3.406 1.00 55.09 173 TYR A CA 1
ATOM 1367 C C . TYR A 1 173 ? 5.244 -37.420 -3.334 1.00 55.09 173 TYR A C 1
ATOM 1369 O O . TYR A 1 173 ? 5.221 -36.231 -3.639 1.00 55.09 173 TYR A O 1
ATOM 1377 N N . GLY A 1 174 ? 6.334 -37.901 -2.732 1.00 44.44 174 GLY A N 1
ATOM 1378 C CA . GLY A 1 174 ? 7.006 -39.143 -3.114 1.00 44.44 174 GLY A CA 1
ATOM 1379 C C . GLY A 1 174 ? 7.740 -38.835 -4.418 1.00 44.44 174 GLY A C 1
ATOM 1380 O O . GLY A 1 174 ? 7.104 -38.831 -5.462 1.00 44.44 174 GLY A O 1
ATOM 1381 N N . ASP A 1 175 ? 8.925 -38.233 -4.340 1.00 48.28 175 ASP A N 1
ATOM 1382 C CA . ASP A 1 175 ? 10.190 -38.985 -4.341 1.00 48.28 175 ASP A CA 1
ATOM 1383 C C . ASP A 1 175 ? 10.401 -39.660 -5.702 1.00 48.28 175 ASP A C 1
ATOM 1385 O O . ASP A 1 175 ? 9.960 -40.781 -5.927 1.00 48.28 175 ASP A O 1
ATOM 1389 N N . GLU A 1 176 ? 11.039 -38.926 -6.614 1.00 50.31 176 GLU A N 1
ATOM 1390 C CA . GLU A 1 176 ? 11.949 -39.515 -7.590 1.00 50.31 176 GLU A CA 1
ATOM 1391 C C . GLU A 1 176 ? 13.246 -38.709 -7.502 1.00 50.31 176 GLU A C 1
ATOM 1393 O O . GLU A 1 176 ? 13.264 -37.480 -7.628 1.00 50.31 176 GLU A O 1
ATOM 1398 N N . GLU A 1 177 ? 14.292 -39.441 -7.143 1.00 54.91 177 GLU A N 1
ATOM 1399 C CA . GLU A 1 177 ? 15.675 -39.024 -7.032 1.00 54.91 177 GLU A CA 1
ATOM 1400 C C . GLU A 1 177 ? 16.247 -38.545 -8.384 1.00 54.91 177 GLU A C 1
ATOM 1402 O O . GLU A 1 177 ? 15.688 -38.806 -9.447 1.00 54.91 177 GLU A O 1
ATOM 1407 N N . GLU A 1 178 ? 17.428 -37.926 -8.296 1.00 51.97 178 GLU A N 1
ATOM 1408 C CA . GLU A 1 178 ? 18.436 -37.791 -9.361 1.00 51.97 178 GLU A CA 1
ATOM 1409 C C . GLU A 1 178 ? 18.153 -36.785 -10.496 1.00 51.97 178 GLU A C 1
ATOM 1411 O O . GLU A 1 178 ? 17.480 -37.072 -11.476 1.00 51.97 178 GLU A O 1
ATOM 1416 N N . GLU A 1 179 ? 18.821 -35.626 -10.442 1.00 48.19 179 GLU A N 1
ATOM 1417 C CA . GLU A 1 179 ? 20.053 -35.474 -11.233 1.00 48.19 179 GLU A CA 1
ATOM 1418 C C . GLU A 1 179 ? 20.902 -34.322 -10.671 1.00 48.19 179 GLU A C 1
ATOM 1420 O O . GLU A 1 179 ? 20.514 -33.150 -10.677 1.00 48.19 179 GLU A O 1
ATOM 1425 N N . GLU A 1 180 ? 22.076 -34.678 -10.153 1.00 52.66 180 GLU A N 1
ATOM 1426 C CA . GLU A 1 180 ? 23.162 -33.739 -9.915 1.00 52.66 180 GLU A CA 1
ATOM 1427 C C . GLU A 1 180 ? 23.642 -33.187 -11.262 1.00 52.66 180 GLU A C 1
ATOM 1429 O O . GLU A 1 180 ? 24.292 -33.876 -12.044 1.00 52.66 180 GLU A O 1
ATOM 1434 N N . GLY A 1 181 ? 23.321 -31.923 -11.528 1.00 44.00 181 GLY A N 1
ATOM 1435 C CA . GLY A 1 181 ? 23.948 -31.127 -12.576 1.00 44.00 181 GLY A CA 1
ATOM 1436 C C . GLY A 1 181 ? 25.077 -30.284 -11.998 1.00 44.00 181 GLY A C 1
ATOM 1437 O O . GLY A 1 181 ? 24.929 -29.073 -11.845 1.00 44.00 181 GLY A O 1
ATOM 1438 N N . GLU A 1 182 ? 26.181 -30.943 -11.642 1.00 50.66 182 GLU A N 1
ATOM 1439 C CA . GLU A 1 182 ? 27.517 -30.341 -11.591 1.00 50.66 182 GLU A CA 1
ATOM 1440 C C . GLU A 1 182 ? 27.878 -29.765 -12.982 1.00 50.66 182 GLU A C 1
ATOM 1442 O O . GLU A 1 182 ? 27.254 -30.105 -13.988 1.00 50.66 182 GLU A O 1
ATOM 1447 N N . VAL A 1 183 ? 28.945 -28.962 -13.038 1.00 49.81 183 VAL A N 1
ATOM 1448 C CA . VAL A 1 183 ? 29.605 -28.375 -14.222 1.00 49.81 183 VAL A CA 1
ATOM 1449 C C . VAL A 1 183 ? 29.021 -27.013 -14.649 1.00 49.81 183 VAL A C 1
ATOM 1451 O O . VAL A 1 183 ? 27.889 -26.906 -15.095 1.00 49.81 183 VAL A O 1
ATOM 1454 N N . GLY A 1 184 ? 29.749 -25.901 -14.585 1.00 42.78 184 GLY A N 1
ATOM 1455 C CA . GLY A 1 184 ? 31.150 -25.719 -14.252 1.00 42.78 184 GLY A CA 1
ATOM 1456 C C . GLY A 1 184 ? 31.615 -24.303 -14.597 1.00 42.78 184 GLY A C 1
ATOM 1457 O O . GLY A 1 184 ? 30.948 -23.577 -15.332 1.00 42.78 184 GLY A O 1
ATOM 1458 N N . GLU A 1 185 ? 32.794 -24.004 -14.061 1.00 51.38 185 GLU A N 1
ATOM 1459 C CA . GLU A 1 185 ? 33.819 -23.119 -14.616 1.00 51.38 185 GLU A CA 1
ATOM 1460 C C . GLU A 1 185 ? 33.616 -21.607 -14.423 1.00 51.38 185 GLU A C 1
ATOM 1462 O O . GLU A 1 185 ? 32.981 -20.878 -15.182 1.00 51.38 185 GLU A O 1
ATOM 1467 N N . GLU A 1 186 ? 34.246 -21.155 -13.340 1.00 52.88 186 GLU A N 1
ATOM 1468 C CA . GLU A 1 186 ? 34.968 -19.892 -13.232 1.00 52.88 186 GLU A CA 1
ATOM 1469 C C . GLU A 1 186 ? 35.640 -19.420 -14.539 1.00 52.88 186 GLU A C 1
ATOM 1471 O O . GLU A 1 186 ? 36.570 -20.047 -15.038 1.00 52.88 186 GLU A O 1
ATOM 1476 N N . GLU A 1 187 ? 35.249 -18.239 -15.027 1.00 50.66 187 GLU A N 1
ATOM 1477 C CA . GLU A 1 187 ? 36.103 -17.430 -15.902 1.00 50.66 187 GLU A CA 1
ATOM 1478 C C . GLU A 1 187 ? 36.564 -16.180 -15.143 1.00 50.66 187 GLU A C 1
ATOM 1480 O O . GLU A 1 187 ? 35.922 -15.129 -15.133 1.00 50.66 187 GLU A O 1
ATOM 1485 N N . GLU A 1 188 ? 37.710 -16.322 -14.476 1.00 47.84 188 GLU A N 1
ATOM 1486 C CA . GLU A 1 188 ? 38.582 -15.206 -14.125 1.00 47.84 188 GLU A CA 1
ATOM 1487 C C . GLU A 1 188 ? 39.232 -14.678 -15.411 1.00 47.84 188 GLU A C 1
ATOM 1489 O O . GLU A 1 188 ? 40.250 -15.190 -15.874 1.00 47.84 188 GLU A O 1
ATOM 1494 N N . TYR A 1 189 ? 38.679 -13.619 -15.996 1.00 50.69 189 TYR A N 1
ATOM 1495 C CA . TYR A 1 189 ? 39.427 -12.803 -16.952 1.00 50.69 189 TYR A CA 1
ATOM 1496 C C . TYR A 1 189 ? 40.295 -11.812 -16.173 1.00 50.69 189 TYR A C 1
ATOM 1498 O O . TYR A 1 189 ? 39.906 -10.675 -15.901 1.00 50.69 189 TYR A O 1
ATOM 1506 N N . SER A 1 190 ? 41.490 -12.282 -15.810 1.00 60.62 190 SER A N 1
ATOM 1507 C CA . SER A 1 190 ? 42.654 -11.423 -15.617 1.00 60.62 190 SER A CA 1
ATOM 1508 C C . SER A 1 190 ? 43.397 -11.326 -16.948 1.00 60.62 190 SER A C 1
ATOM 1510 O O . SER A 1 190 ? 43.889 -12.327 -17.466 1.00 60.62 190 SER A O 1
ATOM 1512 N N . SER A 1 191 ? 43.474 -10.124 -17.509 1.00 61.88 191 SER A N 1
ATOM 1513 C CA . SER A 1 191 ? 44.495 -9.792 -18.502 1.00 61.88 191 SER A CA 1
ATOM 1514 C C . SER A 1 191 ? 45.018 -8.393 -18.200 1.00 61.88 191 SER A C 1
ATOM 1516 O O . SER A 1 191 ? 44.495 -7.385 -18.679 1.00 61.88 191 SER A O 1
ATOM 1518 N N . GLU A 1 192 ? 46.010 -8.379 -17.315 1.00 59.62 192 GLU A N 1
ATOM 1519 C CA . GLU A 1 192 ? 47.118 -7.428 -17.319 1.00 59.62 192 GLU A CA 1
ATOM 1520 C C . GLU A 1 192 ? 47.867 -7.480 -18.668 1.00 59.62 192 GLU A C 1
ATOM 1522 O O . GLU A 1 192 ? 47.965 -8.543 -19.283 1.00 59.62 192 GLU A O 1
ATOM 1527 N N . ASP A 1 193 ? 48.391 -6.309 -19.043 1.00 58.81 193 ASP A N 1
ATOM 1528 C CA . ASP A 1 193 ? 49.393 -6.009 -20.078 1.00 58.81 193 ASP A CA 1
ATOM 1529 C C . ASP A 1 193 ? 48.998 -6.104 -21.567 1.00 58.81 193 ASP A C 1
ATOM 1531 O O . ASP A 1 193 ? 48.720 -7.170 -22.106 1.00 58.81 193 ASP A O 1
ATOM 1535 N N . ASP A 1 194 ? 49.047 -4.954 -22.257 1.00 65.56 194 ASP A N 1
ATOM 1536 C CA . ASP A 1 194 ? 50.131 -4.701 -23.222 1.00 65.56 194 ASP A CA 1
ATOM 1537 C C . ASP A 1 194 ? 50.253 -3.185 -23.512 1.00 65.56 194 ASP A C 1
ATOM 1539 O O . ASP A 1 194 ? 49.275 -2.501 -23.836 1.00 65.56 194 ASP A O 1
ATOM 1543 N N . ASP A 1 195 ? 51.473 -2.680 -23.321 1.00 65.88 195 ASP A N 1
ATOM 1544 C CA . ASP A 1 195 ? 52.021 -1.411 -23.802 1.00 65.88 195 ASP A CA 1
ATOM 1545 C C . ASP A 1 195 ? 51.774 -1.185 -25.310 1.00 65.88 195 ASP A C 1
ATOM 1547 O O . ASP A 1 195 ? 51.949 -2.106 -26.098 1.00 65.88 195 ASP A O 1
ATOM 1551 N N . ASP A 1 196 ? 51.510 0.058 -25.742 1.00 64.44 196 ASP A N 1
ATOM 1552 C CA . ASP A 1 196 ? 52.063 0.576 -27.011 1.00 64.44 196 ASP A CA 1
ATOM 1553 C C . ASP A 1 196 ? 51.993 2.125 -27.064 1.00 64.44 196 ASP A C 1
ATOM 1555 O O . ASP A 1 196 ? 50.909 2.714 -27.032 1.00 64.44 196 ASP A O 1
ATOM 1559 N N . ASP A 1 197 ? 53.196 2.719 -27.062 1.00 56.41 197 ASP A N 1
ATOM 1560 C CA . ASP A 1 197 ? 53.702 4.030 -27.548 1.00 56.41 197 ASP A CA 1
ATOM 1561 C C . ASP A 1 197 ? 52.7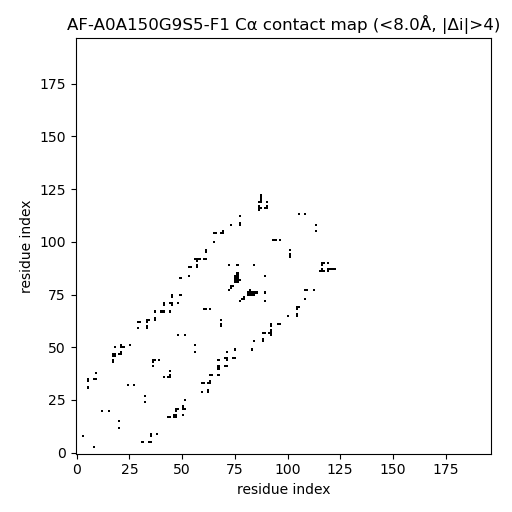93 5.288 -27.613 1.00 56.41 197 ASP A C 1
ATOM 1563 O O . ASP A 1 197 ? 51.877 5.385 -28.468 1.00 56.41 197 ASP A O 1
#